Protein AF-A0A1S3DLD4-F1 (afdb_monomer_lite)

InterPro domains:
  IPR049941 Lysophospholipid acyltransferase 7/Porcupine-like [PTHR13906] (70-321)

Foldseek 3Di:
DDDDDDDPPDPDDPDPPPPPCPPDPDDDPVVVVVVVVVVVVLVVLLDPVCLVVPAQVVLCVVVVVLLVVLLVLLLVLVVLVVVPPDDDDPLVLLVSLLVSLLVSCCVQPPPCSVVLVVLLVVLLVLLVVCLVPPCSLVVLVVVLVVVLVVCVVPPVCSVSCSVLSVLSSVQSSLLSVVSPPPNDDSSSSSSSSSGSLRRHLADRDHPVLVVVLVPDDFDQPVVLLVVLVVLLSVLSSVLSVLSSQDPPVDPVSVVVSVVVSVVSVQSNSLSSNLNSNSSSRSLCQQCVQCDDPDDDRPHGPSCVSDDPPVQDPDPVVVVVVVVVVD

Radius of gyration: 23.14 Å; chains: 1; bounding box: 63×64×55 Å

Structure (mmCIF, N/CA/C/O backbone):
data_AF-A0A1S3DLD4-F1
#
_entry.id   AF-A0A1S3DLD4-F1
#
loop_
_atom_site.group_PDB
_atom_site.id
_atom_site.type_symbol
_atom_site.label_atom_id
_atom_site.label_alt_id
_atom_site.label_comp_id
_atom_site.label_asym_id
_atom_site.label_entity_id
_atom_site.label_seq_id
_atom_site.pdbx_PDB_ins_code
_atom_site.Cartn_x
_atom_site.Cartn_y
_atom_site.Cartn_z
_atom_site.occupancy
_atom_site.B_iso_or_equiv
_atom_site.auth_seq_id
_atom_site.auth_comp_id
_atom_site.auth_asym_id
_atom_site.auth_atom_id
_atom_site.pdbx_PDB_model_num
ATOM 1 N N . MET A 1 1 ? 33.582 -36.436 4.594 1.00 33.03 1 MET A N 1
ATOM 2 C CA . MET A 1 1 ? 33.438 -36.326 3.132 1.00 33.03 1 MET A CA 1
ATOM 3 C C . MET A 1 1 ? 32.506 -35.154 2.897 1.00 33.03 1 MET A C 1
ATOM 5 O O . MET A 1 1 ? 31.312 -35.327 2.718 1.00 33.03 1 MET A O 1
ATOM 9 N N . PHE A 1 2 ? 33.059 -33.975 3.152 1.00 25.77 2 PHE A N 1
ATOM 10 C CA . PHE A 1 2 ? 32.462 -32.667 2.944 1.00 25.77 2 PHE A CA 1
ATOM 11 C C . PHE A 1 2 ? 33.439 -32.044 1.959 1.00 25.77 2 PHE A C 1
ATOM 13 O O . PHE A 1 2 ? 34.586 -31.831 2.344 1.00 25.77 2 PHE A O 1
ATOM 20 N N . ASP A 1 3 ? 33.026 -31.951 0.702 1.00 29.39 3 ASP A N 1
ATOM 21 C CA . ASP A 1 3 ? 33.766 -31.231 -0.326 1.00 29.39 3 ASP A CA 1
ATOM 22 C C . ASP A 1 3 ? 33.284 -29.782 -0.344 1.00 29.39 3 ASP A C 1
ATOM 24 O O . ASP A 1 3 ? 32.114 -29.483 -0.076 1.00 29.39 3 ASP A O 1
ATOM 28 N N . ASP A 1 4 ? 34.259 -28.925 -0.604 1.00 28.78 4 ASP A N 1
ATOM 29 C CA . ASP A 1 4 ? 34.260 -27.479 -0.527 1.00 28.78 4 ASP A CA 1
ATOM 30 C C . ASP A 1 4 ? 33.247 -26.827 -1.481 1.00 28.78 4 ASP A C 1
ATOM 32 O O . ASP A 1 4 ? 33.162 -27.161 -2.662 1.00 28.78 4 ASP A O 1
ATOM 36 N N . TYR A 1 5 ? 32.496 -25.856 -0.961 1.00 28.69 5 TYR A N 1
ATOM 37 C CA . TYR A 1 5 ? 31.848 -24.818 -1.759 1.00 28.69 5 TYR A CA 1
ATOM 38 C C . TYR A 1 5 ? 32.579 -23.512 -1.446 1.00 28.69 5 TYR A C 1
ATOM 40 O O . TYR A 1 5 ? 32.367 -22.912 -0.391 1.00 28.69 5 TYR A O 1
ATOM 48 N N . GLU A 1 6 ? 33.481 -23.123 -2.346 1.00 27.30 6 GLU A N 1
ATOM 49 C CA . GLU A 1 6 ? 34.009 -21.763 -2.441 1.00 27.30 6 GLU A CA 1
ATOM 50 C C . GLU A 1 6 ? 32.834 -20.801 -2.654 1.00 27.30 6 GLU A C 1
ATOM 52 O O . GLU A 1 6 ? 32.014 -20.970 -3.557 1.00 27.30 6 GLU A O 1
ATOM 57 N N . ALA A 1 7 ? 32.715 -19.836 -1.745 1.00 29.59 7 ALA A N 1
ATOM 58 C CA . ALA A 1 7 ? 31.808 -18.713 -1.865 1.00 29.59 7 ALA A CA 1
ATOM 59 C C . ALA A 1 7 ? 32.531 -17.629 -2.667 1.00 29.59 7 ALA A C 1
ATOM 61 O O . ALA A 1 7 ? 33.466 -17.012 -2.160 1.00 29.59 7 ALA A O 1
ATOM 62 N N . ASP A 1 8 ? 32.113 -17.425 -3.913 1.00 26.70 8 ASP A N 1
ATOM 63 C CA . ASP A 1 8 ? 32.512 -16.253 -4.684 1.00 26.70 8 ASP A CA 1
ATOM 64 C C . ASP A 1 8 ? 31.782 -15.027 -4.114 1.00 26.70 8 ASP A C 1
ATOM 66 O O . ASP A 1 8 ? 30.588 -14.802 -4.335 1.00 26.70 8 ASP A O 1
ATOM 70 N N . ASP A 1 9 ? 32.522 -14.262 -3.314 1.00 30.69 9 ASP A N 1
ATOM 71 C CA . ASP A 1 9 ? 32.180 -12.922 -2.857 1.00 30.69 9 ASP A CA 1
ATOM 72 C C . ASP A 1 9 ? 32.269 -11.941 -4.040 1.00 30.69 9 ASP A C 1
ATOM 74 O O . ASP A 1 9 ? 33.324 -11.375 -4.318 1.00 30.69 9 ASP A O 1
ATOM 78 N N . GLU A 1 10 ? 31.152 -11.693 -4.724 1.00 27.77 10 GLU A N 1
ATOM 79 C CA . GLU A 1 10 ? 31.029 -10.563 -5.657 1.00 27.77 10 GLU A CA 1
ATOM 80 C C . GLU A 1 10 ? 29.705 -9.814 -5.431 1.00 27.77 10 GLU A C 1
ATOM 82 O O . GLU A 1 10 ? 28.832 -9.706 -6.289 1.00 27.77 10 GLU A O 1
ATOM 87 N N . TYR A 1 11 ? 29.533 -9.294 -4.211 1.00 27.81 11 TYR A N 1
ATOM 88 C CA . TYR A 1 11 ? 28.515 -8.286 -3.907 1.00 27.81 11 TYR A CA 1
ATOM 89 C C . TYR A 1 11 ? 29.119 -6.897 -4.154 1.00 27.81 11 TYR A C 1
ATOM 91 O O . TYR A 1 11 ? 29.624 -6.234 -3.248 1.00 27.81 11 TYR A O 1
ATOM 99 N N . GLY A 1 12 ? 29.117 -6.492 -5.424 1.00 27.02 12 GLY A N 1
ATOM 100 C CA . GLY A 1 12 ? 29.544 -5.171 -5.870 1.00 27.02 12 GLY A CA 1
ATOM 101 C C . GLY A 1 12 ? 28.619 -4.066 -5.356 1.00 27.02 12 GLY A C 1
ATOM 102 O O . GLY A 1 12 ? 27.477 -3.933 -5.787 1.00 27.02 12 GLY A O 1
ATOM 103 N N . ASP A 1 13 ? 29.149 -3.314 -4.400 1.00 25.09 13 ASP A N 1
ATOM 104 C CA . ASP A 1 13 ? 28.895 -1.918 -4.035 1.00 25.09 13 ASP A CA 1
ATOM 105 C C . ASP A 1 13 ? 28.021 -1.108 -5.028 1.00 25.09 13 ASP A C 1
ATOM 107 O O . ASP A 1 13 ? 28.510 -0.475 -5.966 1.00 25.09 13 ASP A O 1
ATOM 111 N N . TYR A 1 14 ? 26.696 -1.095 -4.819 1.00 29.56 14 TYR A N 1
ATOM 112 C CA . TYR A 1 14 ? 25.794 -0.161 -5.505 1.00 29.56 14 TYR A CA 1
ATOM 113 C C . TYR A 1 14 ? 25.937 1.221 -4.872 1.00 29.56 14 TYR A C 1
ATOM 115 O O . TYR A 1 14 ? 25.199 1.614 -3.965 1.00 29.56 14 TYR A O 1
ATOM 123 N N . ASN A 1 15 ? 26.927 1.944 -5.377 1.00 28.27 15 ASN A N 1
ATOM 124 C CA . ASN A 1 15 ? 27.320 3.265 -4.938 1.00 28.27 15 ASN A CA 1
ATOM 125 C C . ASN A 1 15 ? 26.159 4.275 -5.098 1.00 28.27 15 ASN A C 1
ATOM 127 O O . ASN A 1 15 ? 25.788 4.690 -6.199 1.00 28.27 15 ASN A O 1
ATOM 131 N N . TYR A 1 16 ? 25.559 4.663 -3.970 1.00 31.55 16 TYR A N 1
ATOM 132 C CA . TYR A 1 16 ? 24.425 5.594 -3.866 1.00 31.55 16 TYR A CA 1
ATOM 133 C C . TYR A 1 16 ? 24.821 7.055 -4.189 1.00 31.55 16 TYR A C 1
ATOM 135 O O . TYR A 1 16 ? 23.957 7.930 -4.278 1.00 31.55 16 TYR A O 1
ATOM 143 N N . GLU A 1 17 ? 26.113 7.336 -4.400 1.00 26.75 17 GLU A N 1
ATOM 144 C CA . GLU A 1 17 ? 26.638 8.681 -4.673 1.00 26.75 17 GLU A CA 1
ATOM 145 C C . GLU A 1 17 ? 26.462 9.153 -6.130 1.00 26.75 17 GLU A C 1
ATOM 147 O O . GLU A 1 17 ? 26.526 10.354 -6.398 1.00 26.75 17 GLU A O 1
ATOM 152 N N . HIS A 1 18 ? 26.133 8.273 -7.085 1.00 31.64 18 HIS A N 1
ATOM 153 C CA . HIS A 1 18 ? 26.134 8.659 -8.506 1.00 31.64 18 HIS A CA 1
ATOM 154 C C . HIS A 1 18 ? 24.897 9.459 -8.976 1.00 31.64 18 HIS A C 1
ATOM 156 O O . HIS A 1 18 ? 24.889 10.016 -10.076 1.00 31.64 18 HIS A O 1
ATOM 162 N N . LYS A 1 19 ? 23.843 9.584 -8.151 1.00 33.94 19 LYS A N 1
ATOM 163 C CA . LYS A 1 19 ? 22.615 10.318 -8.532 1.00 33.94 19 LYS A CA 1
ATOM 164 C C . LYS A 1 19 ? 22.709 11.843 -8.416 1.00 33.94 19 LYS A C 1
ATOM 166 O O . LYS A 1 19 ? 21.820 12.530 -8.917 1.00 33.94 19 LYS A O 1
ATOM 171 N N . HIS A 1 20 ? 23.765 12.391 -7.811 1.00 28.83 20 HIS A N 1
ATOM 172 C CA . HIS A 1 20 ? 23.887 13.841 -7.602 1.00 28.83 20 HIS A CA 1
ATOM 173 C C . HIS A 1 20 ? 24.732 14.595 -8.642 1.00 28.83 20 HIS A C 1
ATOM 175 O O . HIS A 1 20 ? 24.715 15.825 -8.634 1.00 28.83 20 HIS A O 1
ATOM 181 N N . HIS A 1 21 ? 25.381 13.911 -9.591 1.00 28.28 21 HIS A N 1
ATOM 182 C CA . HIS A 1 21 ? 26.214 14.568 -10.612 1.00 28.28 21 HIS A CA 1
ATOM 183 C C . HIS A 1 21 ? 25.516 14.860 -11.956 1.00 28.28 21 HIS A C 1
ATOM 185 O O . HIS A 1 21 ? 26.093 15.532 -12.806 1.00 28.28 21 HIS A O 1
ATOM 191 N N . ILE A 1 22 ? 24.237 14.496 -12.128 1.00 40.88 22 ILE A N 1
ATOM 192 C CA . ILE A 1 22 ? 23.489 14.658 -13.401 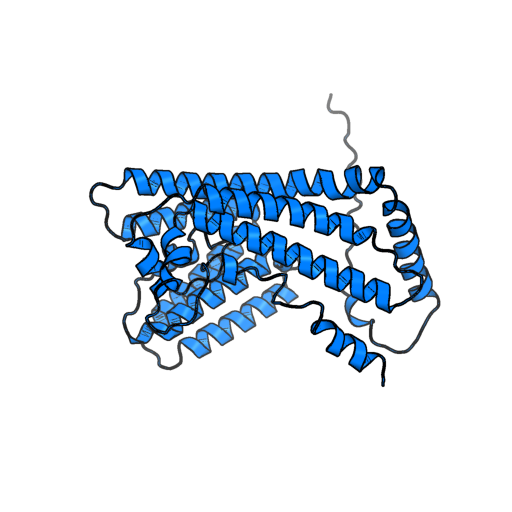1.00 40.88 22 ILE A CA 1
ATOM 193 C C . ILE A 1 22 ? 23.156 16.132 -13.761 1.00 40.88 22 ILE A C 1
ATOM 195 O O . ILE A 1 22 ? 22.510 16.396 -14.770 1.00 40.88 22 ILE A O 1
ATOM 199 N N . TRP A 1 23 ? 23.610 17.131 -12.993 1.00 37.22 23 TRP A N 1
ATOM 200 C CA . TRP A 1 23 ? 23.403 18.555 -13.328 1.00 37.22 23 TRP A CA 1
ATOM 201 C C . TRP A 1 23 ? 24.623 19.459 -13.083 1.00 37.22 23 TRP A C 1
ATOM 203 O O . TRP A 1 23 ? 24.478 20.666 -12.897 1.00 37.22 23 TRP A O 1
ATOM 213 N N . GLY A 1 24 ? 25.837 18.903 -13.107 1.00 26.67 24 GLY A N 1
ATOM 214 C CA . GLY A 1 24 ? 27.074 19.687 -13.134 1.00 26.67 24 GLY A CA 1
ATOM 215 C C . GLY A 1 24 ? 27.627 19.762 -14.553 1.00 26.67 24 GLY A C 1
ATOM 216 O O . GLY A 1 24 ? 28.139 18.775 -15.061 1.00 26.67 24 GLY A O 1
ATOM 217 N N . GLY A 1 25 ? 27.523 20.918 -15.210 1.00 35.22 25 GLY A N 1
ATOM 218 C CA . GLY A 1 25 ? 28.133 21.143 -16.521 1.00 35.22 25 GLY A CA 1
ATOM 219 C C . GLY A 1 25 ? 29.656 20.999 -16.466 1.00 35.22 25 GLY A C 1
ATOM 220 O O . GLY A 1 25 ? 30.349 21.927 -16.063 1.00 35.22 25 GLY A O 1
ATOM 221 N N . GLY A 1 26 ? 30.159 19.842 -16.889 1.00 31.84 26 GLY A N 1
ATOM 222 C CA . GLY A 1 26 ? 31.580 19.545 -17.032 1.00 31.84 26 GLY A CA 1
ATOM 223 C C . GLY A 1 26 ? 31.758 18.138 -17.590 1.00 31.84 26 GLY A C 1
ATOM 224 O O . GLY A 1 26 ? 31.977 17.211 -16.829 1.00 31.84 26 GLY A O 1
ATOM 225 N N . GLY A 1 27 ? 31.592 17.974 -18.906 1.00 39.31 27 GLY A N 1
ATOM 226 C CA . GLY A 1 27 ? 31.726 16.673 -19.565 1.00 39.31 27 GLY A CA 1
ATOM 227 C C . GLY A 1 27 ? 33.176 16.193 -19.569 1.00 39.31 27 GLY A C 1
ATOM 228 O O . GLY A 1 27 ? 34.006 16.785 -20.260 1.00 39.31 27 GLY A O 1
ATOM 229 N N . GLY A 1 28 ? 33.451 15.138 -18.804 1.00 37.94 28 GLY A N 1
ATOM 230 C CA . GLY A 1 28 ? 34.645 14.306 -18.933 1.00 37.94 28 GLY A CA 1
ATOM 231 C C . GLY A 1 28 ? 34.358 13.076 -19.798 1.00 37.94 28 GLY A C 1
ATOM 232 O O . GLY A 1 28 ? 33.220 12.614 -19.871 1.00 37.94 28 GLY A O 1
ATOM 233 N N . GLU A 1 29 ? 35.387 12.554 -20.465 1.00 46.53 29 GLU A N 1
ATOM 234 C CA . GLU A 1 29 ? 35.327 11.343 -21.305 1.00 46.53 29 GLU A CA 1
ATOM 235 C C . GLU A 1 29 ? 34.844 10.094 -20.533 1.00 46.53 29 GLU A C 1
ATOM 237 O O . GLU A 1 29 ? 34.300 9.177 -21.146 1.00 46.53 29 GLU A O 1
ATOM 242 N N . ASP A 1 30 ? 34.938 10.110 -19.199 1.00 49.75 30 ASP A N 1
ATOM 243 C CA . ASP A 1 30 ? 34.543 9.016 -18.301 1.00 49.75 30 ASP A CA 1
ATOM 244 C C . ASP A 1 30 ? 33.013 8.862 -18.141 1.00 49.75 30 ASP A C 1
ATOM 246 O O . ASP A 1 30 ? 32.509 7.753 -17.975 1.00 49.75 30 ASP A O 1
ATOM 250 N N . ASP A 1 31 ? 32.238 9.948 -18.262 1.00 51.00 31 ASP A N 1
ATOM 251 C CA . ASP A 1 31 ? 30.765 9.871 -18.236 1.00 51.00 31 ASP A CA 1
ATOM 252 C C . ASP A 1 31 ? 30.209 9.327 -19.564 1.00 51.00 31 ASP A C 1
ATOM 254 O O . ASP A 1 31 ? 29.122 8.750 -19.624 1.00 51.00 31 ASP A O 1
ATOM 258 N N . ALA A 1 32 ? 30.950 9.526 -20.659 1.00 44.34 32 ALA A N 1
ATOM 259 C CA . ALA A 1 32 ? 30.563 9.064 -21.985 1.00 44.34 32 ALA A CA 1
ATOM 260 C C . ALA A 1 32 ? 30.808 7.559 -22.165 1.00 44.34 32 ALA A C 1
ATOM 262 O O . ALA A 1 32 ? 30.012 6.910 -22.843 1.00 44.34 32 ALA A O 1
ATOM 263 N N . SER A 1 33 ? 31.862 7.010 -21.552 1.00 45.19 33 SER A N 1
ATOM 264 C CA . SER A 1 33 ? 32.148 5.570 -21.548 1.00 45.19 33 SER A CA 1
ATOM 265 C C . SER A 1 33 ? 31.176 4.794 -20.657 1.00 45.19 33 SER A C 1
ATOM 267 O O . SER A 1 33 ? 30.621 3.802 -21.113 1.00 45.19 33 SER A O 1
ATOM 269 N N . ALA A 1 34 ? 30.850 5.294 -19.459 1.00 52.50 34 ALA A N 1
ATOM 270 C CA . ALA A 1 34 ? 29.851 4.663 -18.588 1.00 52.50 34 ALA A CA 1
ATOM 271 C C . ALA A 1 34 ? 28.448 4.623 -19.227 1.00 52.50 34 ALA A C 1
ATOM 273 O O . ALA A 1 34 ? 27.737 3.623 -19.137 1.00 52.50 34 ALA A O 1
ATOM 274 N N . LEU A 1 35 ? 28.062 5.694 -19.931 1.00 48.31 35 LEU A N 1
ATOM 275 C CA . LEU A 1 35 ? 26.831 5.709 -20.722 1.00 48.31 35 LEU A CA 1
ATOM 276 C C . LEU A 1 35 ? 26.911 4.748 -21.923 1.00 48.31 35 LEU A C 1
ATOM 278 O O . LEU A 1 35 ? 25.908 4.119 -22.243 1.00 48.31 35 LEU A O 1
ATOM 282 N N . ALA A 1 36 ? 28.076 4.618 -22.573 1.00 46.34 36 ALA A N 1
ATOM 283 C CA . ALA A 1 36 ? 28.310 3.684 -23.681 1.00 46.34 36 ALA A CA 1
ATOM 284 C C . ALA A 1 36 ? 28.173 2.212 -23.282 1.00 46.34 36 ALA A C 1
ATOM 286 O O . ALA A 1 36 ? 27.519 1.458 -24.004 1.00 46.34 36 ALA A O 1
ATOM 287 N N . ASP A 1 37 ? 28.683 1.840 -22.112 1.00 51.94 37 ASP A N 1
ATOM 288 C CA . ASP A 1 37 ? 28.555 0.483 -21.580 1.00 51.94 37 ASP A CA 1
ATOM 289 C C . ASP A 1 37 ? 27.093 0.159 -21.210 1.00 51.94 37 ASP A C 1
ATOM 291 O O . ASP A 1 37 ? 26.606 -0.948 -21.457 1.00 51.94 37 ASP A O 1
ATOM 295 N N . GLU A 1 38 ? 26.334 1.142 -20.706 1.00 55.50 38 GLU A N 1
ATOM 296 C CA . GLU A 1 38 ? 24.884 0.997 -20.522 1.00 55.50 38 GLU A CA 1
ATOM 297 C C . GLU A 1 38 ? 24.148 0.886 -21.880 1.00 55.50 38 GLU A C 1
ATOM 299 O O . GLU A 1 38 ? 23.166 0.149 -21.997 1.00 55.50 38 GLU A O 1
ATOM 304 N N . TYR A 1 39 ? 24.629 1.552 -22.941 1.00 52.38 39 TYR A N 1
ATOM 305 C CA . TYR A 1 39 ? 24.045 1.474 -24.289 1.00 52.38 39 TYR A CA 1
ATOM 306 C C . TYR A 1 39 ? 24.242 0.108 -24.968 1.00 52.38 39 TYR A C 1
ATOM 308 O O . TYR A 1 39 ? 23.297 -0.367 -25.606 1.00 52.38 39 TYR A O 1
ATOM 316 N N . GLU A 1 40 ? 25.406 -0.541 -24.850 1.00 51.66 40 GLU A N 1
ATOM 317 C CA . GLU A 1 40 ? 25.622 -1.879 -25.437 1.00 51.66 40 GLU A CA 1
ATOM 318 C C . GLU A 1 40 ? 24.710 -2.925 -24.780 1.00 51.66 40 GLU A C 1
ATOM 320 O O . GLU A 1 40 ? 23.990 -3.640 -25.479 1.00 51.66 40 GLU A O 1
ATOM 325 N N . ASN A 1 41 ? 24.599 -2.902 -23.450 1.00 54.00 41 ASN A N 1
ATOM 326 C CA . ASN A 1 41 ? 23.800 -3.870 -22.692 1.00 54.00 41 ASN A CA 1
ATOM 327 C C . ASN A 1 41 ? 22.284 -3.778 -22.993 1.00 54.00 41 ASN A C 1
ATOM 329 O O . ASN A 1 41 ? 21.551 -4.765 -22.937 1.00 54.00 41 ASN A O 1
ATOM 333 N N . PHE A 1 42 ? 21.785 -2.589 -23.358 1.00 54.88 42 PHE A N 1
ATOM 334 C CA . PHE A 1 42 ? 20.384 -2.391 -23.758 1.00 54.88 42 PHE A CA 1
ATOM 335 C C . PHE A 1 42 ? 20.098 -2.676 -25.236 1.00 54.88 42 PHE A C 1
ATOM 337 O O . PHE A 1 42 ? 18.949 -2.961 -25.583 1.00 54.88 42 PHE A O 1
ATOM 344 N N . SER A 1 43 ? 21.111 -2.589 -26.099 1.00 53.12 43 SER A N 1
ATOM 345 C CA . SER A 1 43 ? 20.996 -2.920 -27.525 1.00 53.12 43 SER A CA 1
ATOM 346 C C . SER A 1 43 ? 20.713 -4.410 -27.729 1.00 53.12 43 SER A C 1
ATOM 348 O O . SER A 1 43 ? 19.949 -4.775 -28.624 1.00 53.12 43 SER A O 1
ATOM 350 N N . ASP A 1 44 ? 21.257 -5.250 -26.847 1.00 51.75 44 ASP A N 1
ATOM 351 C CA . ASP A 1 44 ? 21.079 -6.704 -26.865 1.00 51.75 44 ASP A CA 1
ATOM 352 C C . ASP A 1 44 ? 19.641 -7.134 -26.502 1.00 51.75 44 ASP A C 1
ATOM 354 O O . ASP A 1 44 ? 19.099 -8.082 -27.077 1.00 51.75 44 ASP A O 1
ATOM 358 N N . LEU A 1 45 ? 18.932 -6.352 -25.674 1.00 58.97 45 LEU A N 1
ATOM 359 C CA . LEU A 1 45 ? 17.521 -6.591 -25.321 1.00 58.97 45 LEU A CA 1
ATOM 360 C C . LEU A 1 45 ? 16.516 -6.314 -26.459 1.00 58.97 45 LEU A C 1
ATOM 362 O O . LEU A 1 45 ? 15.313 -6.533 -26.279 1.00 58.97 45 LEU A O 1
ATOM 366 N N . ALA A 1 46 ? 16.971 -5.845 -27.626 1.00 61.78 46 ALA A N 1
ATOM 367 C CA . ALA A 1 46 ? 16.124 -5.701 -28.810 1.00 61.78 46 ALA A CA 1
ATOM 368 C C . ALA A 1 46 ? 15.690 -7.059 -29.396 1.00 61.78 46 ALA A C 1
ATOM 370 O O . ALA A 1 46 ? 14.702 -7.117 -30.135 1.00 61.78 46 ALA A O 1
ATOM 371 N N . ASP A 1 47 ? 16.395 -8.147 -29.061 1.00 72.75 47 ASP A N 1
ATOM 372 C CA . ASP A 1 47 ? 16.007 -9.503 -29.438 1.00 72.75 47 ASP A CA 1
ATOM 373 C C . ASP A 1 47 ? 14.825 -9.997 -28.568 1.00 72.75 47 ASP A C 1
ATOM 375 O O . ASP A 1 47 ? 14.951 -10.103 -27.339 1.00 72.75 47 ASP A O 1
ATOM 379 N N . PRO A 1 48 ? 13.666 -10.351 -29.166 1.00 76.62 48 PRO A N 1
ATOM 380 C CA . PRO A 1 48 ? 12.512 -10.876 -28.435 1.00 76.62 48 PRO A CA 1
ATOM 381 C C . PRO A 1 48 ? 12.833 -12.075 -27.535 1.00 76.62 48 PRO A C 1
ATOM 383 O O . PRO A 1 48 ? 12.190 -12.250 -26.496 1.00 76.62 48 PRO A O 1
ATOM 386 N N . GLN A 1 49 ? 13.813 -12.903 -27.915 1.00 82.06 49 GLN A N 1
ATOM 387 C CA . GLN A 1 49 ? 14.212 -14.061 -27.118 1.00 82.06 49 GLN A CA 1
ATOM 388 C C . GLN A 1 49 ? 14.927 -13.643 -25.826 1.00 82.06 49 GLN A C 1
ATOM 390 O O . GLN A 1 49 ? 14.654 -14.210 -24.765 1.00 82.06 49 GLN A O 1
ATOM 395 N N . GLN A 1 50 ? 15.789 -12.627 -25.888 1.00 81.00 50 GLN A N 1
ATOM 396 C CA . GLN A 1 50 ? 16.470 -12.104 -24.707 1.00 81.00 50 GLN A CA 1
ATOM 397 C C . GLN A 1 50 ? 15.496 -11.389 -23.770 1.00 81.00 50 GLN A C 1
ATOM 399 O O . GLN A 1 50 ? 15.532 -11.619 -22.562 1.00 81.00 50 GLN A O 1
ATOM 404 N N . LEU A 1 51 ? 14.546 -10.615 -24.310 1.00 84.00 51 LEU A N 1
ATOM 405 C CA . LEU A 1 51 ? 13.514 -9.972 -23.493 1.00 84.00 51 LEU A CA 1
ATOM 406 C C . LEU A 1 51 ? 12.669 -10.995 -22.720 1.00 84.00 51 LEU A C 1
ATOM 408 O O . LEU A 1 51 ? 12.331 -10.785 -21.549 1.00 84.00 51 LEU A O 1
ATOM 412 N N . TRP A 1 52 ? 12.321 -12.104 -23.374 1.00 84.56 52 TRP A N 1
ATOM 413 C CA . TRP A 1 52 ? 11.559 -13.173 -22.744 1.00 84.56 52 TRP A CA 1
ATOM 414 C C . TRP A 1 52 ? 12.323 -13.803 -21.575 1.00 84.56 52 TRP A C 1
ATOM 416 O O . TRP A 1 52 ? 11.765 -13.923 -20.485 1.00 84.56 52 TRP A O 1
ATOM 426 N N . MET A 1 53 ? 13.593 -14.158 -21.790 1.00 86.12 53 MET A N 1
ATOM 427 C CA . MET A 1 53 ? 14.418 -14.864 -20.804 1.00 86.12 53 MET A CA 1
ATOM 428 C C . MET A 1 53 ? 14.876 -13.966 -19.650 1.00 86.12 53 MET A C 1
ATOM 430 O O . MET A 1 53 ? 14.902 -14.418 -18.510 1.00 86.12 53 MET A O 1
ATOM 434 N N . HIS A 1 54 ? 15.202 -12.701 -19.927 1.00 84.44 54 HIS A N 1
ATOM 435 C CA . HIS A 1 54 ? 15.833 -11.809 -18.949 1.00 84.44 54 HIS A CA 1
ATOM 436 C C . HIS A 1 54 ? 14.878 -10.814 -18.288 1.00 84.44 54 HIS A C 1
ATOM 438 O O . HIS A 1 54 ? 15.185 -10.326 -17.205 1.00 84.44 54 HIS A O 1
ATOM 444 N N . CYS A 1 55 ? 13.716 -10.521 -18.884 1.00 86.12 55 CYS A N 1
ATOM 445 C CA . CYS A 1 55 ? 12.748 -9.597 -18.286 1.00 86.12 55 CYS A CA 1
ATOM 446 C C . CYS A 1 55 ? 11.412 -10.267 -17.995 1.00 86.12 55 CYS A C 1
ATOM 448 O O . CYS A 1 55 ? 10.982 -10.303 -16.845 1.00 86.12 55 CYS A O 1
ATOM 450 N N . ILE A 1 56 ? 10.740 -10.804 -19.016 1.00 87.44 56 ILE A N 1
ATOM 451 C CA . ILE A 1 56 ? 9.343 -11.227 -18.877 1.00 87.44 56 ILE A CA 1
ATOM 452 C C . ILE A 1 56 ? 9.242 -12.428 -17.938 1.00 87.44 56 ILE A C 1
ATOM 454 O O . ILE A 1 56 ? 8.560 -12.338 -16.922 1.00 87.44 56 ILE A O 1
ATOM 458 N N . LEU A 1 57 ? 9.937 -13.528 -18.230 1.00 88.88 57 LEU A N 1
ATOM 459 C CA . LEU A 1 57 ? 9.864 -14.745 -17.424 1.00 88.88 57 LEU A CA 1
ATOM 460 C C . LEU A 1 57 ? 10.201 -14.509 -15.935 1.00 88.88 57 LEU A C 1
ATOM 462 O O . LEU A 1 57 ? 9.333 -14.795 -15.105 1.00 88.88 57 LEU A O 1
ATOM 466 N N . PRO A 1 58 ? 11.353 -13.909 -15.565 1.00 89.44 58 PRO A N 1
ATOM 467 C CA . PRO A 1 58 ? 11.676 -13.672 -14.155 1.00 89.44 58 PRO A CA 1
ATOM 468 C C . PRO A 1 58 ? 10.719 -12.676 -13.482 1.00 89.44 58 PRO A C 1
ATOM 470 O O . PRO A 1 58 ? 10.403 -12.822 -12.296 1.00 89.44 58 PRO A O 1
ATOM 473 N N . SER A 1 59 ? 10.190 -11.697 -14.227 1.00 88.00 59 SER A N 1
ATOM 474 C CA . SER A 1 59 ? 9.180 -10.767 -13.705 1.00 88.00 59 SER A CA 1
ATOM 475 C C . SER A 1 59 ? 7.865 -11.478 -13.402 1.00 88.00 59 SER A C 1
ATOM 477 O O . SER A 1 59 ? 7.236 -11.199 -12.384 1.00 88.00 59 SER A O 1
ATOM 479 N N . PHE A 1 60 ? 7.444 -12.414 -14.253 1.00 87.94 60 PHE A N 1
ATOM 480 C CA . PHE A 1 60 ? 6.249 -13.224 -14.024 1.00 87.94 60 PHE A CA 1
ATOM 481 C C . PHE A 1 60 ? 6.427 -14.198 -12.863 1.00 87.94 60 PHE A C 1
ATOM 483 O O . PHE A 1 60 ? 5.509 -14.331 -12.056 1.00 87.94 60 PHE A O 1
ATOM 490 N N . GLU A 1 61 ? 7.586 -14.841 -12.741 1.00 88.12 61 GLU A N 1
ATOM 491 C CA . GLU A 1 61 ? 7.873 -15.716 -11.604 1.00 88.12 61 GLU A CA 1
ATOM 492 C C . GLU A 1 61 ? 7.851 -14.927 -10.293 1.00 88.12 61 GLU A C 1
ATOM 494 O O . GLU A 1 61 ? 7.115 -15.282 -9.374 1.00 88.12 61 GLU A O 1
ATOM 499 N N . THR A 1 62 ? 8.557 -13.798 -10.233 1.00 86.62 62 THR A N 1
ATOM 500 C CA . THR A 1 62 ? 8.666 -12.998 -9.005 1.00 86.62 62 THR A CA 1
ATOM 501 C C . THR A 1 62 ? 7.359 -12.278 -8.672 1.00 86.62 62 THR A C 1
ATOM 503 O O . THR A 1 62 ? 6.767 -12.502 -7.613 1.00 86.62 62 THR A O 1
ATOM 506 N N . ALA A 1 63 ? 6.866 -11.425 -9.577 1.00 84.69 63 ALA A N 1
ATOM 507 C CA . ALA A 1 63 ? 5.674 -10.617 -9.324 1.00 84.69 63 ALA A CA 1
ATOM 508 C C . ALA A 1 63 ? 4.409 -11.480 -9.281 1.00 84.69 63 ALA A C 1
ATOM 510 O O . ALA A 1 63 ? 3.508 -11.227 -8.479 1.00 84.69 63 ALA A O 1
ATOM 511 N N . GLY A 1 64 ? 4.339 -12.523 -10.113 1.00 84.69 64 GLY A N 1
ATOM 512 C CA . GLY A 1 64 ? 3.225 -13.464 -10.122 1.00 84.69 64 GLY A CA 1
ATOM 513 C C . GLY A 1 64 ? 3.155 -14.280 -8.836 1.00 84.69 64 GLY A C 1
ATOM 514 O O . GLY A 1 64 ? 2.072 -14.386 -8.259 1.00 84.69 64 GLY A O 1
ATOM 515 N N . TYR A 1 65 ? 4.283 -14.796 -8.337 1.00 86.62 65 TYR A N 1
ATOM 516 C CA . TYR A 1 65 ? 4.316 -15.514 -7.061 1.00 86.62 65 TYR A CA 1
ATOM 517 C C . TYR A 1 65 ? 3.883 -14.611 -5.897 1.00 86.62 65 TYR A C 1
ATOM 519 O O . TYR A 1 65 ? 2.973 -14.969 -5.145 1.00 86.62 65 TYR A O 1
ATOM 527 N N . GLN A 1 66 ? 4.439 -13.398 -5.805 1.00 85.75 66 GLN A N 1
ATOM 528 C CA . GLN A 1 66 ? 4.083 -12.423 -4.766 1.00 85.75 66 GLN A CA 1
ATOM 529 C C . GLN A 1 66 ? 2.605 -12.007 -4.822 1.00 85.75 66 GLN A C 1
ATOM 531 O O . GLN A 1 66 ? 1.935 -11.894 -3.787 1.00 85.75 66 GLN A O 1
ATOM 536 N N . LEU A 1 67 ? 2.068 -11.796 -6.028 1.00 86.12 67 LEU A N 1
ATOM 537 C CA . LEU A 1 67 ? 0.657 -11.480 -6.220 1.00 86.12 67 LEU A CA 1
ATOM 538 C C . LEU A 1 67 ? -0.224 -12.650 -5.784 1.00 86.12 67 LEU A C 1
ATOM 540 O O . LEU A 1 67 ? -1.155 -12.449 -5.008 1.00 86.12 67 LEU A O 1
ATOM 544 N N . CYS A 1 68 ? 0.076 -13.867 -6.238 1.00 88.94 68 CYS A N 1
ATOM 545 C CA . CYS A 1 68 ? -0.669 -15.069 -5.871 1.00 88.94 68 CYS A CA 1
ATOM 546 C C . CYS A 1 68 ? -0.686 -15.288 -4.357 1.00 88.94 68 CYS A C 1
ATOM 548 O O . CYS A 1 68 ? -1.747 -15.555 -3.792 1.00 88.94 68 CYS A O 1
ATOM 550 N N . GLU A 1 69 ? 0.451 -15.117 -3.686 1.00 90.06 69 GLU A N 1
ATOM 551 C CA . GLU A 1 69 ? 0.555 -15.243 -2.234 1.00 90.06 69 GLU A CA 1
ATOM 552 C C . GLU A 1 69 ? -0.279 -14.179 -1.503 1.00 90.06 69 GLU A C 1
ATOM 554 O O . GLU A 1 69 ? -1.054 -14.496 -0.594 1.00 90.06 69 GLU A O 1
ATOM 559 N N . THR A 1 70 ? -0.211 -12.925 -1.957 1.00 89.25 70 THR A N 1
ATOM 560 C CA . THR A 1 70 ? -1.017 -11.830 -1.399 1.00 89.25 70 THR A CA 1
ATOM 561 C C . THR A 1 70 ? -2.513 -12.086 -1.598 1.00 89.25 70 THR A C 1
ATOM 563 O O . THR A 1 70 ? -3.308 -11.923 -0.669 1.00 89.25 70 THR A O 1
ATOM 566 N N . LEU A 1 71 ? -2.919 -12.535 -2.789 1.00 90.50 71 LEU A N 1
ATOM 567 C CA . LEU A 1 71 ? -4.311 -12.861 -3.100 1.00 90.50 71 LEU A CA 1
ATOM 568 C C . LEU A 1 71 ? -4.811 -14.065 -2.301 1.00 90.50 71 LEU A C 1
ATOM 570 O O . LEU A 1 71 ? -5.953 -14.044 -1.840 1.00 90.50 71 LEU A O 1
ATOM 574 N N . ALA A 1 72 ? -3.968 -15.076 -2.082 1.00 91.94 72 ALA A N 1
ATOM 575 C CA . ALA A 1 72 ? -4.287 -16.215 -1.232 1.00 91.94 72 ALA A CA 1
ATOM 576 C C . ALA A 1 72 ? -4.556 -15.765 0.209 1.00 91.94 72 ALA A C 1
ATOM 578 O O . ALA A 1 72 ? -5.577 -16.140 0.783 1.00 91.94 72 ALA A O 1
ATOM 579 N N . MET A 1 73 ? -3.718 -14.887 0.770 1.00 91.56 73 MET A N 1
ATOM 580 C CA . 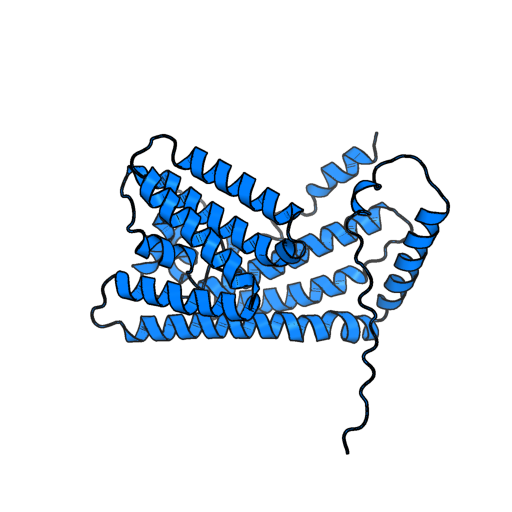MET A 1 73 ? -3.946 -14.310 2.100 1.00 91.56 73 MET A CA 1
ATOM 581 C C . MET A 1 73 ? -5.224 -13.461 2.160 1.00 91.56 73 MET A C 1
ATOM 583 O O . MET A 1 73 ? -6.013 -13.594 3.097 1.00 91.56 73 MET A O 1
ATOM 587 N N . CYS A 1 74 ? -5.491 -12.644 1.138 1.00 90.19 74 CYS A N 1
ATOM 588 C CA . CYS A 1 74 ? -6.731 -11.869 1.035 1.00 90.19 74 CYS A CA 1
ATOM 589 C C . CYS A 1 74 ? -7.975 -12.780 0.968 1.00 90.19 74 CYS A C 1
ATOM 591 O O . CYS A 1 74 ? -9.001 -12.498 1.595 1.00 90.19 74 CYS A O 1
ATOM 593 N N . ALA A 1 75 ? -7.886 -13.903 0.250 1.00 89.69 75 ALA A N 1
ATOM 594 C CA . ALA A 1 75 ? -8.942 -14.908 0.172 1.00 89.69 75 ALA A CA 1
ATOM 595 C C . ALA A 1 75 ? -9.115 -15.674 1.494 1.00 89.69 75 ALA A C 1
ATOM 597 O O . ALA A 1 75 ? -10.247 -15.906 1.917 1.00 89.69 75 ALA A O 1
ATOM 598 N N . LEU A 1 76 ? -8.024 -16.017 2.188 1.00 90.12 76 LEU A N 1
ATOM 599 C CA . LEU A 1 76 ? -8.060 -16.627 3.521 1.00 90.12 76 LEU A CA 1
ATOM 600 C C . LEU A 1 76 ? -8.744 -15.705 4.532 1.00 90.12 76 LEU A C 1
ATOM 602 O O . LEU A 1 76 ? -9.671 -16.134 5.217 1.00 90.12 76 LEU A O 1
ATOM 606 N N . TYR A 1 77 ? -8.360 -14.427 4.568 1.00 89.31 77 TYR A N 1
ATOM 607 C CA . TYR A 1 77 ? -9.035 -13.401 5.365 1.00 89.31 77 TYR A CA 1
ATOM 608 C C . TYR A 1 77 ? -10.541 -13.375 5.088 1.00 89.31 77 TYR A C 1
ATOM 610 O O . TYR A 1 77 ? -11.365 -13.397 6.005 1.00 89.31 77 TYR A O 1
ATOM 618 N N . ARG A 1 78 ? -10.917 -13.416 3.809 1.00 85.75 78 ARG A N 1
ATOM 619 C CA . ARG A 1 78 ? -12.320 -13.455 3.414 1.00 85.75 78 ARG A CA 1
ATOM 620 C C . ARG A 1 78 ? -13.032 -14.716 3.902 1.00 85.75 78 ARG A C 1
ATOM 622 O O . ARG A 1 78 ? -14.169 -14.618 4.360 1.00 85.75 78 ARG A O 1
ATOM 629 N N . LEU A 1 79 ? -12.401 -15.887 3.820 1.00 84.81 79 LEU A N 1
ATOM 630 C CA . LEU A 1 79 ? -12.973 -17.134 4.334 1.00 84.81 79 LEU A CA 1
ATOM 631 C C . LEU A 1 79 ? -13.210 -17.046 5.847 1.00 84.81 79 LEU A C 1
ATOM 633 O O . LEU A 1 79 ? -14.297 -17.404 6.305 1.00 84.81 79 LEU A O 1
ATOM 637 N N . ILE A 1 80 ? -12.246 -16.496 6.593 1.00 85.12 80 ILE A N 1
ATOM 638 C CA . ILE A 1 80 ? -12.337 -16.265 8.042 1.00 85.12 80 ILE A CA 1
ATOM 639 C C . ILE A 1 80 ? -13.551 -15.384 8.370 1.00 85.12 80 ILE A C 1
ATOM 641 O O . ILE A 1 80 ? -14.388 -15.763 9.191 1.00 85.12 80 ILE A O 1
ATOM 645 N N . ILE A 1 81 ? -13.713 -14.254 7.675 1.00 81.38 81 ILE A N 1
ATOM 646 C CA . ILE A 1 81 ? -14.840 -13.340 7.913 1.00 81.38 81 ILE A CA 1
ATOM 647 C C . ILE A 1 81 ? -16.175 -13.929 7.452 1.00 81.38 81 ILE A C 1
ATOM 649 O O . ILE A 1 81 ? -17.181 -13.763 8.138 1.00 81.38 81 ILE A O 1
ATOM 653 N N . SER A 1 82 ? -16.204 -14.653 6.329 1.00 76.88 82 SER A N 1
ATOM 654 C CA . SER A 1 82 ? -17.439 -15.247 5.796 1.00 76.88 82 SER A CA 1
ATOM 655 C C . SER A 1 82 ? -18.031 -16.325 6.708 1.00 76.88 82 SER A C 1
ATOM 657 O O . SER A 1 82 ? -19.249 -16.424 6.826 1.00 76.88 82 SER A O 1
ATOM 659 N N . ARG A 1 83 ? -17.185 -17.105 7.395 1.00 67.12 83 ARG A N 1
ATOM 660 C CA . ARG A 1 83 ? -17.625 -18.125 8.360 1.00 67.12 83 ARG A CA 1
ATOM 661 C C . ARG A 1 83 ? -18.074 -17.533 9.694 1.00 67.12 83 ARG A C 1
ATOM 663 O O . ARG A 1 83 ? -18.834 -18.170 10.412 1.00 67.12 83 ARG A O 1
ATOM 670 N N . SER A 1 84 ? -17.659 -16.306 10.002 1.00 58.38 84 SER A N 1
ATOM 671 C CA . SER A 1 84 ? -18.008 -15.574 11.226 1.00 58.38 84 SER A CA 1
ATOM 672 C C . SER A 1 84 ? -19.369 -14.852 11.142 1.00 58.38 84 SER A C 1
ATOM 674 O O . SER A 1 84 ? -19.673 -13.971 11.941 1.00 58.38 84 SER A O 1
ATOM 676 N N . PHE A 1 85 ? -20.236 -15.228 10.190 1.00 51.47 85 PHE A N 1
ATOM 677 C CA . PHE A 1 85 ? -21.564 -14.622 9.984 1.00 51.47 85 PHE A CA 1
ATOM 678 C C . PHE A 1 85 ? -22.509 -14.746 11.200 1.00 51.47 85 PHE A C 1
ATOM 680 O O . PHE A 1 85 ? -23.558 -14.108 11.245 1.00 51.47 85 PHE A O 1
ATOM 687 N N . VAL A 1 86 ? -22.132 -15.539 12.206 1.00 46.56 86 VAL A N 1
ATOM 688 C CA . VAL A 1 86 ? -22.862 -15.704 13.462 1.00 46.56 86 VAL A CA 1
ATOM 689 C C . VAL A 1 86 ? -22.153 -14.903 14.560 1.00 46.56 86 VAL A C 1
ATOM 691 O O . VAL A 1 86 ? -21.271 -15.404 15.247 1.00 46.56 86 VAL A O 1
ATOM 694 N N . SER A 1 87 ? -22.567 -13.644 14.727 1.00 50.53 87 SER A N 1
ATOM 695 C CA . SER A 1 87 ? -22.376 -12.854 15.954 1.00 50.53 87 SER A CA 1
ATOM 696 C C . SER A 1 87 ? -20.923 -12.629 16.414 1.00 50.53 87 SER A C 1
ATOM 698 O O . SER A 1 87 ? -20.528 -13.108 17.478 1.00 50.53 87 SER A O 1
ATOM 700 N N . SER A 1 88 ? -20.126 -11.838 15.687 1.00 54.84 88 SER A N 1
ATOM 701 C CA . SER A 1 88 ? -18.814 -11.411 16.200 1.00 54.84 88 SER A CA 1
ATOM 702 C C . SER A 1 88 ? -18.642 -9.895 16.199 1.00 54.84 88 SER A C 1
ATOM 704 O O . SER A 1 88 ? -18.855 -9.221 15.191 1.00 54.84 88 SER A O 1
ATOM 706 N N . SER A 1 89 ? -18.283 -9.376 17.373 1.00 67.88 89 SER A N 1
ATOM 707 C CA . SER A 1 89 ? -17.977 -7.978 17.668 1.00 67.88 89 SER A CA 1
ATOM 708 C C . SER A 1 89 ? -16.905 -7.419 16.722 1.00 67.88 89 SER A C 1
ATOM 710 O O . SER A 1 89 ? -16.059 -8.161 16.220 1.00 67.88 89 SER A O 1
ATOM 712 N N . GLY A 1 90 ? -16.895 -6.096 16.497 1.00 74.75 90 GLY A N 1
ATOM 713 C CA . GLY A 1 90 ? -15.901 -5.427 15.635 1.00 74.75 90 GLY A CA 1
ATOM 714 C C . GLY A 1 90 ? -14.441 -5.776 15.973 1.00 74.75 90 GLY A C 1
ATOM 715 O O . GLY A 1 90 ? -13.591 -5.828 15.086 1.00 74.75 90 GLY A O 1
ATOM 716 N N . LEU A 1 91 ? -14.178 -6.153 17.228 1.00 81.94 91 LEU A N 1
ATOM 717 C CA . LEU A 1 91 ? -12.884 -6.634 17.712 1.00 81.94 91 LEU A CA 1
ATOM 718 C C . LEU A 1 91 ? -12.377 -7.881 16.969 1.00 81.94 91 LEU A C 1
ATOM 720 O O . LEU A 1 91 ? -11.199 -7.934 16.626 1.00 81.94 91 LEU A O 1
ATOM 724 N N . TYR A 1 92 ? -13.231 -8.867 16.672 1.00 85.19 92 TYR A N 1
ATOM 725 C CA . TYR A 1 92 ? -12.793 -10.077 15.962 1.00 85.19 92 TYR A CA 1
ATOM 726 C C . TYR A 1 92 ? -12.301 -9.755 14.548 1.00 85.19 92 TYR A C 1
ATOM 728 O O . TYR A 1 92 ? -11.267 -10.256 14.109 1.00 85.19 92 TYR A O 1
ATOM 736 N N . ARG A 1 93 ? -13.011 -8.864 13.848 1.00 85.06 93 ARG A N 1
ATOM 737 C CA . ARG A 1 93 ? -12.632 -8.424 12.498 1.00 85.06 93 ARG A CA 1
ATOM 738 C C . ARG A 1 93 ? -11.318 -7.652 12.513 1.00 85.06 93 ARG A C 1
ATOM 740 O O . ARG A 1 93 ? -10.466 -7.894 11.665 1.00 85.06 93 ARG A O 1
ATOM 747 N N . ASN A 1 94 ? -11.126 -6.787 13.506 1.00 88.31 94 ASN A N 1
ATOM 748 C CA . ASN A 1 94 ? -9.883 -6.036 13.674 1.00 88.31 94 ASN A CA 1
ATOM 749 C C . ASN A 1 94 ? -8.702 -6.954 14.018 1.00 88.31 94 ASN A C 1
ATOM 751 O O . ASN A 1 94 ? -7.610 -6.758 13.489 1.00 88.31 94 ASN A O 1
ATOM 755 N N . TYR A 1 95 ? -8.934 -8.012 14.798 1.00 88.81 95 TYR A N 1
ATOM 756 C CA . TYR A 1 95 ? -7.933 -9.047 15.053 1.00 88.81 95 TYR A CA 1
ATOM 757 C C . TYR A 1 95 ? -7.586 -9.849 13.791 1.00 88.81 95 TYR A C 1
ATOM 759 O O . TYR A 1 95 ? -6.411 -10.056 13.497 1.00 88.81 95 TYR A O 1
ATOM 767 N N . ALA A 1 96 ? -8.589 -10.246 13.002 1.00 90.50 96 ALA A N 1
ATOM 768 C CA . ALA A 1 96 ? -8.376 -10.939 11.733 1.00 90.50 96 ALA A CA 1
ATOM 769 C C . ALA A 1 96 ? -7.621 -10.064 10.717 1.00 90.50 96 ALA A C 1
ATOM 771 O O . ALA A 1 96 ? -6.707 -10.558 10.059 1.00 90.50 96 ALA A O 1
ATOM 772 N N . ASN A 1 97 ? -7.957 -8.770 10.625 1.00 91.88 97 ASN A N 1
ATOM 773 C CA . ASN A 1 97 ? -7.205 -7.798 9.830 1.00 91.88 97 ASN A CA 1
ATOM 774 C C . ASN A 1 97 ? -5.739 -7.771 10.264 1.00 91.88 97 ASN A C 1
ATOM 776 O O . ASN A 1 97 ? -4.859 -8.009 9.447 1.00 91.88 97 ASN A O 1
ATOM 780 N N . LEU A 1 98 ? -5.492 -7.548 11.559 1.00 93.62 98 LEU A N 1
ATOM 781 C CA . LEU A 1 98 ? -4.146 -7.452 12.113 1.00 93.62 98 LEU A CA 1
ATOM 782 C C . LEU A 1 98 ? -3.311 -8.702 11.819 1.00 93.62 98 LEU A C 1
ATOM 784 O O . LEU A 1 98 ? -2.207 -8.584 11.295 1.00 93.62 98 LEU A O 1
ATOM 788 N N . LEU A 1 99 ? -3.833 -9.895 12.118 1.00 93.56 99 LEU A N 1
ATOM 789 C CA . LEU A 1 99 ? -3.094 -11.141 11.923 1.00 93.56 99 LEU A CA 1
ATOM 790 C C . LEU A 1 99 ? -2.812 -11.437 10.450 1.00 93.56 99 LEU A C 1
ATOM 792 O O . LEU A 1 99 ? -1.679 -11.764 10.101 1.00 93.56 99 LEU A O 1
ATOM 796 N N . VAL A 1 100 ? -3.822 -11.334 9.580 1.00 94.12 100 VAL A N 1
ATOM 797 C CA . VAL A 1 100 ? -3.629 -11.672 8.165 1.00 94.12 100 VAL A CA 1
ATOM 798 C C . VAL A 1 100 ? -2.776 -10.615 7.467 1.00 94.12 100 VAL A C 1
ATOM 800 O O . VAL A 1 100 ? -1.912 -10.970 6.671 1.00 94.12 100 VAL A O 1
ATOM 803 N N . GLY A 1 101 ? -2.939 -9.334 7.798 1.00 94.06 101 GLY A N 1
ATOM 804 C CA . GLY A 1 101 ? -2.090 -8.270 7.267 1.00 94.06 101 GLY A CA 1
ATOM 805 C C . GLY A 1 101 ? -0.636 -8.370 7.708 1.00 94.06 101 GLY A C 1
ATOM 806 O O . GLY A 1 101 ? 0.257 -8.190 6.883 1.00 94.06 101 GLY A O 1
ATOM 807 N N . LEU A 1 102 ? -0.377 -8.714 8.975 1.00 93.88 102 LEU A N 1
ATOM 808 C CA . LEU A 1 102 ? 0.978 -9.042 9.427 1.00 93.88 102 LEU A CA 1
ATOM 809 C C . LEU A 1 102 ? 1.531 -10.261 8.684 1.00 93.88 102 LEU A C 1
ATOM 811 O O . LEU A 1 102 ? 2.696 -10.250 8.306 1.00 93.88 102 LEU A O 1
ATOM 815 N N . GLY A 1 103 ? 0.698 -11.270 8.415 1.00 93.31 103 GLY A N 1
ATOM 816 C CA . GLY A 1 103 ? 1.067 -12.421 7.590 1.00 93.31 103 GLY A CA 1
ATOM 817 C C . GLY A 1 103 ? 1.489 -12.028 6.171 1.00 93.31 103 GLY A C 1
ATOM 818 O O . GLY A 1 103 ? 2.518 -12.501 5.697 1.00 93.31 103 GLY A O 1
ATOM 819 N N . VAL A 1 104 ? 0.746 -11.127 5.516 1.00 93.50 104 VAL A N 1
ATOM 820 C CA . VAL A 1 104 ? 1.106 -10.580 4.192 1.00 93.50 104 VAL A CA 1
ATOM 821 C C . VAL A 1 104 ? 2.456 -9.865 4.250 1.00 93.50 104 VAL A C 1
ATOM 823 O O . VAL A 1 104 ? 3.339 -10.146 3.444 1.00 93.50 104 VAL A O 1
ATOM 826 N N . LEU A 1 105 ? 2.647 -8.971 5.223 1.00 93.31 105 LEU A N 1
ATOM 827 C CA . LEU A 1 105 ? 3.894 -8.215 5.343 1.00 93.31 105 LEU A CA 1
ATOM 828 C C . LEU A 1 105 ? 5.091 -9.097 5.716 1.00 93.31 105 LEU A C 1
ATOM 830 O O . LEU A 1 105 ? 6.185 -8.863 5.213 1.00 93.31 105 LEU A O 1
ATOM 834 N N . TRP A 1 106 ? 4.900 -10.114 6.559 1.00 93.25 106 TRP A N 1
ATOM 835 C CA . TRP A 1 106 ? 5.947 -11.077 6.914 1.00 93.25 106 TRP A CA 1
ATOM 836 C C . TRP A 1 106 ? 6.467 -11.816 5.683 1.00 93.25 106 TRP A C 1
ATOM 838 O O . TRP A 1 106 ? 7.672 -11.987 5.528 1.00 93.25 106 TRP A O 1
ATOM 848 N N . ARG A 1 107 ? 5.564 -12.227 4.789 1.00 91.31 107 ARG A N 1
ATOM 849 C CA . ARG A 1 107 ? 5.933 -12.933 3.560 1.00 91.31 107 ARG A CA 1
ATOM 850 C C . ARG A 1 107 ? 6.691 -12.059 2.570 1.00 91.31 107 ARG A C 1
ATOM 852 O O . ARG A 1 107 ? 7.561 -12.568 1.879 1.00 91.31 107 ARG A O 1
ATOM 859 N N . TYR A 1 108 ? 6.395 -10.762 2.541 1.00 88.81 108 TYR A N 1
ATOM 860 C CA . TYR A 1 108 ? 7.026 -9.838 1.603 1.00 88.81 108 TYR A CA 1
ATOM 861 C C . TYR A 1 108 ? 8.348 -9.249 2.123 1.00 88.81 108 TYR A C 1
ATOM 863 O O . TYR A 1 108 ? 9.316 -9.159 1.379 1.00 88.81 108 TYR A O 1
ATOM 871 N N . PHE A 1 109 ? 8.405 -8.850 3.397 1.00 90.06 109 PHE A N 1
ATOM 872 C CA . PHE A 1 109 ? 9.535 -8.099 3.963 1.00 90.06 109 PHE A CA 1
ATOM 873 C C . PHE A 1 109 ? 10.403 -8.897 4.942 1.00 90.06 109 PHE A C 1
ATOM 875 O O . PHE A 1 109 ? 11.450 -8.400 5.359 1.00 90.06 109 PHE A O 1
ATOM 882 N N . ALA A 1 110 ? 9.973 -10.099 5.343 1.00 88.44 110 ALA A N 1
ATOM 883 C CA . ALA A 1 110 ? 10.666 -10.962 6.301 1.00 88.44 110 ALA A CA 1
ATOM 884 C C . ALA A 1 110 ? 11.198 -10.182 7.527 1.00 88.44 110 ALA A C 1
ATOM 886 O O . ALA A 1 110 ? 10.411 -9.673 8.329 1.00 88.44 110 ALA A O 1
ATOM 887 N N . GLY A 1 111 ? 12.524 -10.050 7.662 1.00 86.94 111 GLY A N 1
ATOM 888 C CA . GLY A 1 111 ? 13.183 -9.369 8.783 1.00 86.94 111 GLY A CA 1
ATOM 889 C C . GLY A 1 111 ? 12.881 -7.869 8.890 1.00 86.94 111 GLY A C 1
ATOM 890 O O . GLY A 1 111 ? 12.814 -7.338 9.999 1.00 86.94 111 GLY A O 1
ATOM 891 N N . LEU A 1 112 ? 12.599 -7.188 7.773 1.00 91.94 112 LEU A N 1
ATOM 892 C CA . LEU A 1 112 ? 12.285 -5.754 7.768 1.00 91.94 112 LEU A CA 1
ATOM 893 C C . LEU A 1 112 ? 10.903 -5.445 8.375 1.00 91.94 112 LEU A C 1
ATOM 895 O O . LEU A 1 112 ? 10.609 -4.287 8.690 1.00 91.94 112 LEU A O 1
ATOM 899 N N . LEU A 1 113 ? 10.066 -6.468 8.618 1.00 93.06 113 LEU A N 1
ATOM 900 C CA . LEU A 1 113 ? 8.775 -6.314 9.295 1.00 93.06 113 LEU A CA 1
ATOM 901 C C . LEU A 1 113 ? 8.921 -5.638 10.664 1.00 93.06 113 LEU A C 1
ATOM 903 O O . LEU A 1 113 ? 8.024 -4.898 11.069 1.00 93.06 113 LEU A O 1
ATOM 907 N N . VAL A 1 114 ? 10.036 -5.864 11.369 1.00 93.31 114 VAL A N 1
ATOM 908 C CA . VAL A 1 114 ? 10.257 -5.287 12.702 1.00 93.31 114 VAL A CA 1
ATOM 909 C C . VAL A 1 114 ? 10.199 -3.759 12.668 1.00 93.31 114 VAL A C 1
ATOM 911 O O . VAL A 1 114 ? 9.549 -3.157 13.521 1.00 93.31 114 VAL A O 1
ATOM 914 N N . TYR A 1 115 ? 10.769 -3.128 11.637 1.00 93.88 115 TYR A N 1
ATOM 915 C CA . TYR A 1 115 ? 10.736 -1.676 11.472 1.00 93.88 115 TYR A CA 1
ATOM 916 C C . TYR A 1 115 ? 9.309 -1.182 11.231 1.00 93.88 115 TYR A C 1
ATOM 918 O O . TYR A 1 115 ? 8.875 -0.223 11.867 1.00 93.88 115 TYR A O 1
ATOM 926 N N . VAL A 1 116 ? 8.547 -1.873 10.375 1.00 94.06 116 VAL A N 1
ATOM 927 C CA . VAL A 1 116 ? 7.138 -1.544 10.096 1.00 94.06 116 VAL A CA 1
ATOM 928 C C . VAL A 1 116 ? 6.279 -1.686 11.360 1.00 94.06 116 VAL A C 1
ATOM 930 O O . VAL A 1 116 ? 5.437 -0.831 11.634 1.00 94.06 116 VAL A O 1
ATOM 933 N N . ALA A 1 117 ? 6.492 -2.747 12.143 1.00 94.00 117 ALA A N 1
ATOM 934 C CA . ALA A 1 117 ? 5.764 -3.018 13.381 1.00 94.00 117 ALA A CA 1
ATOM 935 C C . ALA A 1 117 ? 6.068 -1.992 14.482 1.00 94.00 117 ALA A C 1
ATOM 937 O O . ALA A 1 117 ? 5.151 -1.477 15.122 1.00 94.00 117 ALA A O 1
ATOM 938 N N . VAL A 1 118 ? 7.344 -1.654 14.685 1.00 94.38 118 VAL A N 1
ATOM 939 C CA . VAL A 1 118 ? 7.756 -0.633 15.660 1.00 94.38 118 VAL A CA 1
ATOM 940 C C . VAL A 1 118 ? 7.228 0.742 15.253 1.00 94.38 118 VAL A C 1
ATOM 942 O O . VAL A 1 118 ? 6.689 1.470 16.090 1.00 94.38 118 VAL A O 1
ATOM 945 N N . TYR A 1 119 ? 7.325 1.086 13.967 1.00 94.81 119 TYR A N 1
ATOM 946 C CA . TYR A 1 119 ? 6.840 2.359 13.448 1.00 94.81 119 TYR A CA 1
ATOM 947 C C . TYR A 1 119 ? 5.329 2.525 13.627 1.00 94.81 119 TYR A C 1
ATOM 949 O O . TYR A 1 119 ? 4.874 3.541 14.160 1.00 94.81 119 TYR A O 1
ATOM 957 N N . SER A 1 120 ? 4.539 1.517 13.245 1.00 93.25 120 SER A N 1
ATOM 958 C CA . SER A 1 120 ? 3.082 1.570 13.388 1.00 93.25 120 SER A CA 1
ATOM 959 C C . SER A 1 120 ? 2.660 1.651 14.858 1.00 93.25 120 SER A C 1
ATOM 961 O O . SER A 1 120 ? 1.779 2.443 15.192 1.00 93.25 120 SER A O 1
ATOM 963 N N . LEU A 1 121 ? 3.324 0.915 15.758 1.00 93.31 121 LEU A N 1
ATOM 964 C CA . LEU A 1 121 ? 3.058 0.973 17.194 1.00 93.31 121 LEU A CA 1
ATOM 965 C C . LEU A 1 121 ? 3.375 2.363 17.766 1.00 93.31 121 LEU A C 1
ATOM 967 O O . LEU A 1 121 ? 2.573 2.910 18.527 1.00 93.31 121 LEU A O 1
ATOM 971 N N . CYS A 1 122 ? 4.499 2.963 17.366 1.00 93.44 122 CYS A N 1
ATOM 972 C CA . CYS A 1 122 ? 4.868 4.330 17.737 1.00 93.44 122 CYS A CA 1
ATOM 973 C C . CYS A 1 122 ? 3.801 5.338 17.286 1.00 93.44 122 CYS A C 1
ATOM 975 O O . CYS A 1 122 ? 3.306 6.126 18.090 1.00 93.44 122 CYS A O 1
ATOM 977 N N . LEU A 1 123 ? 3.355 5.269 16.029 1.00 92.75 123 LEU A N 1
ATOM 978 C CA . LEU A 1 123 ? 2.321 6.177 15.537 1.00 92.75 123 LEU A CA 1
ATOM 979 C C . LEU A 1 123 ? 0.959 5.961 16.216 1.00 92.75 123 LEU A C 1
ATOM 981 O O . LEU A 1 123 ? 0.275 6.937 16.520 1.00 92.75 123 LEU A O 1
ATOM 985 N N . VAL A 1 124 ? 0.560 4.715 16.494 1.00 91.56 124 VAL A N 1
ATOM 986 C CA . VAL A 1 124 ? -0.706 4.396 17.184 1.00 91.56 124 VAL A CA 1
ATOM 987 C C . VAL A 1 124 ? -0.691 4.901 18.624 1.00 91.56 124 VAL A C 1
ATOM 989 O O . VAL A 1 124 ? -1.654 5.524 19.072 1.00 91.56 124 VAL A O 1
ATOM 992 N N . THR A 1 125 ? 0.396 4.656 19.355 1.00 90.56 125 THR A N 1
ATOM 993 C CA . THR A 1 125 ? 0.562 5.130 20.739 1.00 90.56 125 THR A CA 1
ATOM 994 C C . THR A 1 125 ? 0.618 6.653 20.807 1.00 90.56 125 THR A C 1
ATOM 996 O O . THR A 1 125 ? -0.065 7.254 21.639 1.00 90.56 125 THR A O 1
ATOM 999 N N . LEU A 1 126 ? 1.339 7.289 19.881 1.00 90.88 126 LEU A N 1
ATOM 1000 C CA . LEU A 1 126 ? 1.392 8.741 19.762 1.00 90.88 126 LEU A CA 1
ATOM 1001 C C . LEU A 1 126 ? 0.014 9.324 19.420 1.00 90.88 126 LEU A C 1
ATOM 1003 O O . LEU A 1 126 ? -0.435 10.252 20.089 1.00 90.88 126 LEU A O 1
ATOM 1007 N N . ALA A 1 127 ? -0.710 8.754 18.454 1.00 88.94 127 ALA A N 1
ATOM 1008 C CA . ALA A 1 127 ? -2.075 9.167 18.127 1.00 88.94 127 ALA A CA 1
ATOM 1009 C C . ALA A 1 127 ? -3.013 9.017 19.339 1.00 88.94 127 ALA A C 1
ATOM 1011 O O . ALA A 1 127 ? -3.765 9.937 19.669 1.00 88.94 127 ALA A O 1
ATOM 1012 N N . ALA A 1 128 ? -2.922 7.901 20.066 1.00 87.81 128 ALA A N 1
ATOM 1013 C CA . ALA A 1 128 ? -3.705 7.667 21.275 1.00 87.81 128 ALA A CA 1
ATOM 1014 C C . ALA A 1 128 ? -3.397 8.680 22.392 1.00 87.81 128 ALA A C 1
ATOM 1016 O O . ALA A 1 128 ? -4.313 9.060 23.117 1.00 87.81 128 ALA A O 1
ATOM 1017 N N . GLY A 1 129 ? -2.156 9.156 22.525 1.00 87.06 129 GLY A N 1
ATOM 1018 C CA . GLY A 1 129 ? -1.794 10.227 23.462 1.00 87.06 129 GLY A CA 1
ATOM 1019 C C . GLY A 1 129 ? -2.235 11.618 22.989 1.00 87.06 129 GLY A C 1
ATOM 1020 O O . GLY A 1 129 ? -2.723 12.432 23.776 1.00 87.06 129 GLY A O 1
ATOM 1021 N N . LEU A 1 130 ? -2.132 11.880 21.684 1.00 87.69 130 LEU A N 1
ATOM 1022 C CA . LEU A 1 130 ? -2.413 13.183 21.082 1.00 87.69 130 LEU A CA 1
ATOM 1023 C C . LEU A 1 130 ? -3.901 13.461 20.841 1.00 87.69 130 LEU A C 1
ATOM 1025 O O . LEU A 1 130 ? -4.265 14.595 20.544 1.00 87.69 130 LEU A O 1
ATOM 1029 N N . ARG A 1 131 ? -4.782 12.474 21.030 1.00 81.00 131 ARG A N 1
ATOM 1030 C CA . ARG A 1 131 ? -6.240 12.567 20.809 1.00 81.00 131 ARG A CA 1
ATOM 1031 C C . ARG A 1 131 ? -6.952 13.767 21.443 1.00 81.00 131 ARG A C 1
ATOM 1033 O O . ARG A 1 131 ? -8.016 14.150 20.972 1.00 81.00 131 ARG A O 1
ATOM 1040 N N . LYS A 1 132 ? -6.403 14.352 22.514 1.00 79.75 132 LYS A N 1
ATOM 1041 C CA . LYS A 1 132 ? -6.976 15.529 23.198 1.00 79.75 132 LYS A CA 1
ATOM 1042 C C . LYS A 1 132 ? -6.413 16.866 22.698 1.00 79.75 132 LYS A C 1
ATOM 1044 O O . LYS A 1 132 ? -6.931 17.916 23.065 1.00 79.75 132 LYS A O 1
ATOM 1049 N N . PHE A 1 133 ? -5.359 16.849 21.886 1.00 82.06 133 PHE A N 1
ATOM 1050 C CA . PHE A 1 133 ? -4.621 18.043 21.489 1.00 82.06 133 PHE A CA 1
ATOM 1051 C C . PHE A 1 133 ? -5.045 18.547 20.107 1.00 82.06 133 PHE A C 1
ATOM 1053 O O . PHE A 1 133 ? -5.173 17.794 19.144 1.00 82.06 133 PHE A O 1
ATOM 1060 N N . ARG A 1 134 ? -5.196 19.872 19.981 1.00 80.62 134 ARG A N 1
ATOM 1061 C CA . ARG A 1 134 ? -5.610 20.539 18.732 1.00 80.62 134 ARG A CA 1
ATOM 1062 C C . ARG A 1 134 ? -4.615 20.344 17.579 1.00 80.62 134 ARG A C 1
ATOM 1064 O O . ARG A 1 134 ? -5.034 20.384 16.422 1.00 80.62 134 ARG A O 1
ATOM 1071 N N . TYR A 1 135 ? -3.342 20.116 17.908 1.00 84.56 135 TYR A N 1
ATOM 1072 C CA . TYR A 1 135 ? -2.215 19.997 16.976 1.00 84.56 135 TYR A CA 1
ATOM 1073 C C . TYR A 1 135 ? -1.840 18.548 16.620 1.00 84.56 135 TYR A C 1
ATOM 1075 O O . TYR A 1 135 ? -0.830 18.347 15.954 1.00 84.56 135 TYR A O 1
ATOM 1083 N N . ALA A 1 136 ? -2.648 17.551 17.010 1.00 86.00 136 ALA A N 1
ATOM 1084 C CA . ALA A 1 136 ? -2.355 16.128 16.793 1.00 86.00 136 ALA A CA 1
ATOM 1085 C C . ALA A 1 136 ? -1.949 15.797 15.346 1.00 86.00 136 ALA A C 1
ATOM 1087 O O . ALA A 1 136 ? -0.951 15.117 15.127 1.00 86.00 136 ALA A O 1
ATOM 1088 N N . PHE A 1 137 ? -2.677 16.339 14.365 1.00 88.88 137 PHE A N 1
ATOM 1089 C CA . PHE A 1 137 ? -2.375 16.160 12.943 1.00 88.88 137 PHE A CA 1
ATOM 1090 C C . PHE A 1 137 ? -0.977 16.678 12.569 1.00 88.88 137 PHE A C 1
ATOM 1092 O O . PHE A 1 137 ? -0.201 15.960 11.948 1.00 88.88 137 PHE A O 1
ATOM 1099 N N . GLY A 1 138 ? -0.637 17.904 12.984 1.00 90.31 138 GLY A N 1
ATOM 1100 C CA . GLY A 1 138 ? 0.660 18.514 12.679 1.00 90.31 138 GLY A CA 1
ATOM 1101 C C . GLY A 1 138 ? 1.823 17.769 13.332 1.00 90.31 138 GLY A C 1
ATOM 1102 O O . GLY A 1 138 ? 2.845 17.549 12.691 1.00 90.31 138 GLY A O 1
ATOM 1103 N N . THR A 1 139 ? 1.651 17.315 14.577 1.00 90.94 139 THR A N 1
ATOM 1104 C CA . THR A 1 139 ? 2.668 16.519 15.277 1.00 90.94 139 THR A CA 1
ATOM 1105 C C . THR A 1 139 ? 2.882 15.160 14.610 1.00 90.94 139 THR A C 1
ATOM 1107 O O . THR A 1 139 ? 4.024 14.778 14.378 1.00 90.94 139 THR A O 1
ATOM 1110 N N . LEU A 1 140 ? 1.808 14.447 14.251 1.00 91.94 140 LEU A N 1
ATOM 1111 C CA . LEU A 1 140 ? 1.905 13.162 13.551 1.00 91.94 140 LEU A CA 1
ATOM 1112 C C . LEU A 1 140 ? 2.563 13.306 12.176 1.00 91.94 140 LEU A C 1
ATOM 1114 O O . LEU A 1 140 ? 3.390 12.473 11.809 1.00 91.94 140 LEU A O 1
ATOM 1118 N N . LEU A 1 141 ? 2.243 14.374 11.441 1.00 94.19 141 LEU A N 1
ATOM 1119 C CA . LEU A 1 141 ? 2.860 14.673 10.150 1.00 94.19 141 LEU A CA 1
ATOM 1120 C C . LEU A 1 141 ? 4.362 14.927 10.304 1.00 94.19 141 LEU A C 1
ATOM 1122 O O . LEU A 1 141 ? 5.158 14.304 9.608 1.00 94.19 141 LEU A O 1
ATOM 1126 N N . ALA A 1 142 ? 4.747 15.796 11.241 1.00 95.25 142 ALA A N 1
ATOM 1127 C CA . ALA A 1 142 ? 6.145 16.128 11.489 1.00 95.25 142 ALA A CA 1
ATOM 1128 C C . ALA A 1 142 ? 6.959 14.893 11.902 1.00 95.25 142 ALA A C 1
ATOM 1130 O O . ALA A 1 142 ? 8.012 14.636 11.326 1.00 95.25 142 ALA A O 1
ATOM 1131 N N . VAL A 1 143 ? 6.444 14.087 12.838 1.00 95.06 143 VAL A N 1
ATOM 1132 C CA . VAL A 1 143 ? 7.094 12.835 13.256 1.00 95.06 143 VAL A CA 1
ATOM 1133 C C . VAL A 1 143 ? 7.211 11.864 12.083 1.00 95.06 143 VAL A C 1
ATOM 1135 O O . VAL A 1 143 ? 8.269 11.268 11.899 1.00 95.06 143 VAL A O 1
ATOM 1138 N N . SER A 1 144 ? 6.170 11.730 11.256 1.00 94.00 144 SER A N 1
ATOM 1139 C CA . SER A 1 144 ? 6.199 10.845 10.085 1.00 94.00 144 SER A CA 1
ATOM 1140 C C . SER A 1 144 ? 7.258 11.269 9.067 1.00 94.00 144 SER A C 1
ATOM 1142 O O . SER A 1 144 ? 8.011 10.425 8.600 1.00 94.00 144 SER A O 1
ATOM 1144 N N . ILE A 1 145 ? 7.357 12.566 8.762 1.00 95.25 145 ILE A N 1
ATOM 1145 C CA . ILE A 1 145 ? 8.366 13.086 7.830 1.00 95.25 145 ILE A CA 1
ATOM 1146 C C . ILE A 1 145 ? 9.765 12.844 8.387 1.00 95.25 145 ILE A C 1
ATOM 1148 O O . ILE A 1 145 ? 10.570 12.220 7.707 1.00 95.25 145 ILE A O 1
ATOM 1152 N N . VAL A 1 146 ? 10.031 13.270 9.628 1.00 96.44 146 VAL A N 1
ATOM 1153 C CA . VAL A 1 146 ? 11.355 13.130 10.251 1.00 96.44 146 VAL A CA 1
ATOM 1154 C C . VAL A 1 146 ? 11.787 11.667 10.278 1.00 96.44 146 VAL A C 1
ATOM 1156 O O . VAL A 1 146 ? 12.888 11.360 9.836 1.00 96.44 146 VAL A O 1
ATOM 1159 N N . THR A 1 147 ? 10.915 10.760 10.725 1.00 94.12 147 THR A N 1
ATOM 1160 C CA . THR A 1 147 ? 11.224 9.321 10.792 1.00 94.12 147 THR A CA 1
ATOM 1161 C C . THR A 1 147 ? 11.510 8.718 9.418 1.00 94.12 147 THR A C 1
ATOM 1163 O O . THR A 1 147 ? 12.528 8.048 9.263 1.00 94.12 147 THR A O 1
ATOM 1166 N N . ILE A 1 148 ? 10.670 8.988 8.411 1.00 94.38 148 ILE A N 1
ATOM 1167 C CA . ILE A 1 148 ? 10.878 8.501 7.039 1.00 94.38 148 ILE A CA 1
ATOM 1168 C C . ILE A 1 148 ? 12.202 9.025 6.484 1.00 94.38 148 ILE A C 1
ATOM 1170 O O . ILE A 1 148 ? 13.003 8.230 6.004 1.00 94.38 148 ILE A O 1
ATOM 1174 N N . THR A 1 149 ? 12.472 10.329 6.606 1.00 93.94 149 THR A N 1
ATOM 1175 C CA . THR A 1 149 ? 13.728 10.902 6.108 1.00 93.94 149 THR A CA 1
ATOM 1176 C C . THR A 1 149 ? 14.933 10.335 6.844 1.00 93.94 149 THR A C 1
ATOM 1178 O O . THR A 1 149 ? 15.919 9.995 6.208 1.00 93.94 149 THR A O 1
ATOM 1181 N N . THR A 1 150 ? 14.864 10.165 8.171 1.00 94.31 150 THR A N 1
ATOM 1182 C CA . THR A 1 150 ? 15.986 9.585 8.923 1.00 94.31 150 THR A CA 1
ATOM 1183 C C . THR A 1 150 ? 16.273 8.158 8.483 1.00 94.31 150 THR A C 1
ATOM 1185 O O . THR A 1 150 ? 17.430 7.833 8.257 1.00 94.31 150 THR A O 1
ATOM 1188 N N . LEU A 1 151 ? 15.237 7.334 8.293 1.00 93.69 151 LEU A N 1
ATOM 1189 C CA . LEU A 1 151 ? 15.407 5.950 7.861 1.00 93.69 151 LEU A CA 1
ATOM 1190 C C . LEU A 1 151 ? 15.952 5.860 6.436 1.00 93.69 151 LEU A C 1
ATOM 1192 O O . LEU A 1 151 ? 16.808 5.021 6.189 1.00 93.69 151 LEU A O 1
ATOM 1196 N N . GLU A 1 152 ? 15.515 6.747 5.539 1.00 93.06 152 GLU A N 1
ATOM 1197 C CA . GLU A 1 152 ? 16.029 6.832 4.167 1.00 93.06 152 GLU A CA 1
ATOM 1198 C C . GLU A 1 152 ? 17.532 7.143 4.124 1.00 93.06 152 GLU A C 1
ATOM 1200 O O . GLU A 1 152 ? 18.230 6.606 3.272 1.00 93.06 152 GLU A O 1
ATOM 1205 N N . TYR A 1 153 ? 18.048 7.945 5.063 1.00 92.56 153 TYR A N 1
ATOM 1206 C CA . TYR A 1 153 ? 19.487 8.215 5.166 1.00 92.56 153 TYR A CA 1
ATOM 1207 C C . TYR A 1 153 ? 20.272 7.138 5.925 1.00 92.56 153 TYR A C 1
ATOM 1209 O O . TYR A 1 153 ? 21.454 6.952 5.652 1.00 92.56 153 TYR A O 1
ATOM 1217 N N . THR A 1 154 ? 19.666 6.458 6.904 1.00 93.00 154 THR A N 1
ATOM 1218 C CA . THR A 1 154 ? 20.397 5.522 7.780 1.00 93.00 154 THR A CA 1
ATOM 1219 C C . THR A 1 154 ? 20.355 4.066 7.331 1.00 93.00 154 THR A C 1
ATOM 1221 O O . THR A 1 154 ? 21.222 3.300 7.738 1.00 93.00 154 THR A O 1
ATOM 1224 N N . LEU A 1 155 ? 19.328 3.660 6.579 1.00 91.94 155 LEU A N 1
ATOM 1225 C CA . LEU A 1 155 ? 19.067 2.260 6.248 1.00 91.94 155 LEU A CA 1
ATOM 1226 C C . LEU A 1 155 ? 18.885 2.106 4.727 1.00 91.94 155 LEU A C 1
ATOM 1228 O O . LEU A 1 155 ? 17.837 2.499 4.211 1.00 91.94 155 LEU A O 1
ATOM 1232 N N . PRO A 1 156 ? 19.848 1.519 3.996 1.00 89.69 156 PRO A N 1
ATOM 1233 C CA . PRO A 1 156 ? 19.745 1.372 2.542 1.00 89.69 156 PRO A CA 1
ATOM 1234 C C . PRO A 1 156 ? 18.568 0.474 2.126 1.00 89.69 156 PRO A C 1
ATOM 1236 O O . PRO A 1 156 ? 17.899 0.730 1.124 1.00 89.69 156 PRO A O 1
ATOM 1239 N N . GLU A 1 157 ? 18.219 -0.524 2.940 1.00 90.69 157 GLU A N 1
ATOM 1240 C CA . GLU A 1 157 ? 17.078 -1.414 2.713 1.00 90.69 157 GLU A CA 1
ATOM 1241 C C . GLU A 1 157 ? 15.722 -0.710 2.893 1.00 90.69 157 GLU A C 1
ATOM 1243 O O . GLU A 1 157 ? 14.678 -1.263 2.527 1.00 90.69 157 GLU A O 1
ATOM 1248 N N . PHE A 1 158 ? 15.703 0.528 3.411 1.00 90.75 158 PHE A N 1
ATOM 1249 C CA . PHE A 1 158 ? 14.474 1.299 3.599 1.00 90.75 158 PHE A CA 1
ATOM 1250 C C . PHE A 1 158 ? 13.704 1.490 2.292 1.00 90.75 158 PHE A C 1
ATOM 1252 O O . PHE A 1 158 ? 12.473 1.533 2.315 1.00 90.75 158 PHE A O 1
ATOM 1259 N N . ILE A 1 159 ? 14.395 1.536 1.147 1.00 89.56 159 ILE A N 1
ATOM 1260 C CA . ILE A 1 159 ? 13.756 1.686 -0.164 1.00 89.56 159 ILE A CA 1
ATOM 1261 C C . ILE A 1 159 ? 12.683 0.616 -0.418 1.00 89.56 159 ILE A C 1
ATOM 1263 O O . ILE A 1 159 ? 11.652 0.922 -1.016 1.00 89.56 159 ILE A O 1
ATOM 1267 N N . GLN A 1 160 ? 12.867 -0.600 0.111 1.00 90.12 160 GLN A N 1
ATOM 1268 C CA . GLN A 1 160 ? 11.917 -1.702 -0.044 1.00 90.12 160 GLN A CA 1
ATOM 1269 C C . GLN A 1 160 ? 10.628 -1.457 0.756 1.00 90.12 160 GLN A C 1
ATOM 1271 O O . GLN A 1 160 ? 9.528 -1.671 0.249 1.00 90.12 160 GLN A O 1
ATOM 1276 N N . ILE A 1 161 ? 10.749 -0.973 1.997 1.00 92.38 161 ILE A N 1
ATOM 1277 C CA . ILE A 1 161 ? 9.624 -0.748 2.928 1.00 92.38 161 ILE A CA 1
ATOM 1278 C C . ILE A 1 161 ? 9.043 0.672 2.869 1.00 92.38 161 ILE A C 1
ATOM 1280 O O . ILE A 1 161 ? 8.013 0.944 3.495 1.00 92.38 161 ILE A O 1
ATOM 1284 N N . ARG A 1 162 ? 9.667 1.580 2.110 1.00 92.25 162 ARG A N 1
ATOM 1285 C CA . ARG A 1 162 ? 9.308 3.002 1.999 1.00 92.25 162 ARG A CA 1
ATOM 1286 C C . ARG A 1 162 ? 7.825 3.216 1.713 1.00 92.25 162 ARG A C 1
ATOM 1288 O O . ARG A 1 162 ? 7.181 4.042 2.361 1.00 92.25 162 ARG A O 1
ATOM 1295 N N . SER A 1 163 ? 7.279 2.470 0.755 1.00 89.75 163 SER A N 1
ATOM 1296 C CA . SER A 1 163 ? 5.876 2.581 0.338 1.00 89.75 163 SER A CA 1
ATOM 1297 C C . SER A 1 163 ? 4.909 2.256 1.481 1.00 89.75 163 SER A C 1
ATOM 1299 O O . SER A 1 163 ? 3.929 2.975 1.684 1.00 89.75 163 SER A O 1
ATOM 1301 N N . VAL A 1 164 ? 5.215 1.236 2.287 1.00 92.38 164 VAL A N 1
ATOM 1302 C CA . VAL A 1 164 ? 4.400 0.844 3.443 1.00 92.38 164 VAL A CA 1
ATOM 1303 C C . VAL A 1 164 ? 4.447 1.916 4.522 1.00 92.38 164 VAL A C 1
ATOM 1305 O O . VAL A 1 164 ? 3.403 2.279 5.057 1.00 92.38 164 VAL A O 1
ATOM 1308 N N . PHE A 1 165 ? 5.624 2.479 4.807 1.00 93.81 165 PHE A N 1
ATOM 1309 C CA . PHE A 1 165 ? 5.757 3.581 5.764 1.00 93.81 165 PHE A CA 1
ATOM 1310 C C . PHE A 1 165 ? 4.888 4.770 5.362 1.00 93.81 165 PHE A C 1
ATOM 1312 O O . PHE A 1 165 ? 4.061 5.213 6.159 1.00 93.81 165 PHE A O 1
ATOM 1319 N N . MET A 1 166 ? 5.002 5.216 4.107 1.00 93.00 166 MET A N 1
ATOM 1320 C CA . MET A 1 166 ? 4.185 6.304 3.565 1.00 93.00 166 MET A CA 1
ATOM 1321 C C . MET A 1 166 ? 2.686 6.010 3.691 1.00 93.00 166 MET A C 1
ATOM 1323 O O . MET A 1 166 ? 1.922 6.858 4.158 1.00 93.00 166 MET A O 1
ATOM 1327 N N . LEU A 1 167 ? 2.257 4.798 3.332 1.00 92.06 167 LEU A N 1
ATOM 1328 C CA . LEU A 1 167 ? 0.855 4.398 3.409 1.00 92.06 167 LEU A CA 1
ATOM 1329 C C . LEU A 1 167 ? 0.332 4.400 4.852 1.00 92.06 167 LEU A C 1
ATOM 1331 O O . LEU A 1 167 ? -0.761 4.913 5.108 1.00 92.06 167 LEU A O 1
ATOM 1335 N N . MET A 1 168 ? 1.112 3.889 5.809 1.00 92.94 168 MET A N 1
ATOM 1336 C CA . MET A 1 168 ? 0.745 3.908 7.227 1.00 92.94 168 MET A CA 1
ATOM 1337 C C . MET A 1 168 ? 0.649 5.333 7.776 1.00 92.94 168 MET A C 1
ATOM 1339 O O . MET A 1 168 ? -0.308 5.641 8.493 1.00 92.94 168 MET A O 1
ATOM 1343 N N . SER A 1 169 ? 1.579 6.220 7.405 1.00 93.56 169 SER A N 1
ATOM 1344 C CA . SER A 1 169 ? 1.523 7.631 7.796 1.00 93.56 169 SER A CA 1
ATOM 1345 C C . SER A 1 169 ? 0.242 8.287 7.286 1.00 93.56 169 SER A C 1
ATOM 1347 O O . SER A 1 169 ? -0.474 8.915 8.062 1.00 93.56 169 SER A O 1
ATOM 1349 N N . ILE A 1 170 ? -0.101 8.098 6.006 1.00 91.56 170 ILE A N 1
ATOM 1350 C CA . ILE A 1 170 ? -1.310 8.683 5.403 1.00 91.56 170 ILE A CA 1
ATOM 1351 C C . ILE A 1 170 ? -2.577 8.128 6.072 1.00 91.56 170 ILE A C 1
ATOM 1353 O O . ILE A 1 170 ? -3.489 8.893 6.398 1.00 91.56 170 ILE A O 1
ATOM 1357 N N . LYS A 1 171 ? -2.632 6.819 6.355 1.00 91.75 171 LYS A N 1
ATOM 1358 C CA . LYS A 1 171 ? -3.746 6.200 7.091 1.00 91.75 171 LYS A CA 1
ATOM 1359 C C . LYS A 1 171 ? -3.947 6.836 8.465 1.00 91.75 171 LYS A C 1
ATOM 1361 O O . LYS A 1 171 ? -5.076 7.183 8.817 1.00 91.75 171 LYS A O 1
ATOM 1366 N N . ILE A 1 172 ? -2.873 7.018 9.227 1.00 91.50 172 ILE A N 1
ATOM 1367 C CA . ILE A 1 172 ? -2.936 7.595 10.574 1.00 91.50 172 ILE A CA 1
ATOM 1368 C C . ILE A 1 172 ? -3.243 9.093 10.528 1.00 91.50 172 ILE A C 1
ATOM 1370 O O . ILE A 1 172 ? -4.020 9.578 11.348 1.00 91.50 172 ILE A O 1
ATOM 1374 N N . LEU A 1 173 ? -2.727 9.822 9.539 1.00 90.75 173 LEU A N 1
ATOM 1375 C CA . LEU A 1 173 ? -3.071 11.227 9.302 1.00 90.75 173 LEU A CA 1
ATOM 1376 C C . LEU A 1 173 ? -4.555 11.404 8.962 1.00 90.75 173 LEU A C 1
ATOM 1378 O O . LEU A 1 173 ? -5.192 12.323 9.478 1.00 90.75 173 LEU A O 1
ATOM 1382 N N . SER A 1 174 ? -5.129 10.502 8.160 1.00 88.38 174 SER A N 1
ATOM 1383 C CA . SER A 1 174 ? -6.569 10.485 7.878 1.00 88.38 174 SER A CA 1
ATOM 1384 C C . SER A 1 174 ? -7.391 10.295 9.149 1.00 88.38 174 SER A C 1
ATOM 1386 O O . SER A 1 174 ? -8.391 10.984 9.335 1.00 88.38 174 SER A O 1
ATOM 1388 N N . VAL A 1 175 ? -6.950 9.415 10.050 1.00 88.69 175 VAL A N 1
ATOM 1389 C CA . VAL A 1 175 ? -7.588 9.242 11.359 1.00 88.69 175 VAL A CA 1
ATOM 1390 C C . VAL A 1 175 ? -7.434 10.512 12.190 1.00 88.69 175 VAL A C 1
ATOM 1392 O O . VAL A 1 175 ? -8.420 11.004 12.727 1.00 88.69 175 VAL A O 1
ATOM 1395 N N . ALA A 1 176 ? -6.238 11.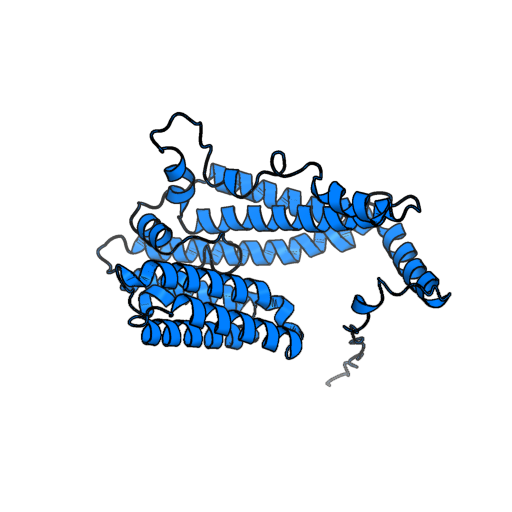098 12.249 1.00 88.06 176 ALA A N 1
ATOM 1396 C CA . ALA A 1 176 ? -5.957 12.310 13.017 1.00 88.06 176 ALA A CA 1
ATOM 1397 C C . ALA A 1 176 ? -6.800 13.520 12.601 1.00 88.06 176 ALA A C 1
ATOM 1399 O O . ALA A 1 176 ? -7.177 14.326 13.455 1.00 88.06 176 ALA A O 1
ATOM 1400 N N . ALA A 1 177 ? -7.130 13.630 11.313 1.00 84.31 177 ALA A N 1
ATOM 1401 C CA . ALA A 1 177 ? -8.058 14.639 10.816 1.00 84.31 177 ALA A CA 1
ATOM 1402 C C . ALA A 1 177 ? -9.484 14.438 11.372 1.00 84.31 177 ALA A C 1
ATOM 1404 O O . ALA A 1 177 ? -10.156 15.411 11.719 1.00 84.31 177 ALA A O 1
ATOM 1405 N N . ASP A 1 178 ? -9.915 13.184 11.534 1.00 80.25 178 ASP A N 1
ATOM 1406 C CA . ASP A 1 178 ? -11.263 12.808 11.978 1.00 80.25 178 ASP A CA 1
ATOM 1407 C C . ASP A 1 178 ? -11.408 12.599 13.502 1.00 80.25 178 ASP A C 1
ATOM 1409 O O . ASP A 1 178 ? -12.528 12.630 14.029 1.00 80.25 178 ASP A O 1
ATOM 1413 N N . MET A 1 179 ? -10.293 12.457 14.235 1.00 71.44 179 MET A N 1
ATOM 1414 C CA . MET A 1 179 ? -10.217 12.133 15.673 1.00 71.44 179 MET A CA 1
ATOM 1415 C C . MET A 1 179 ? -11.009 13.067 16.597 1.00 71.44 179 MET A C 1
ATOM 1417 O O . MET A 1 179 ? -11.327 12.681 17.721 1.00 71.44 179 MET A O 1
ATOM 1421 N N . ARG A 1 180 ? -11.342 14.286 16.151 1.00 67.62 180 ARG A N 1
ATOM 1422 C CA . ARG A 1 180 ? -12.131 15.249 16.940 1.00 67.62 180 ARG A CA 1
ATOM 1423 C C . ARG A 1 180 ? -13.582 14.818 17.141 1.00 67.62 180 ARG A C 1
ATOM 1425 O O . ARG A 1 180 ? -14.193 15.239 18.115 1.00 67.62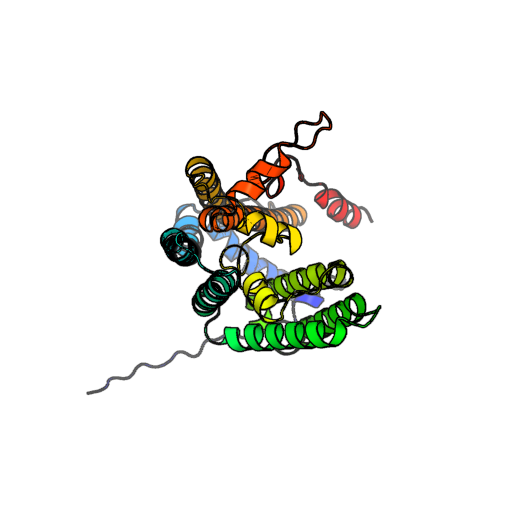 180 ARG A O 1
ATOM 1432 N N . SER A 1 181 ? -14.125 14.032 16.212 1.00 64.62 181 SER A N 1
ATOM 1433 C CA . SER A 1 181 ? -15.539 13.649 16.217 1.00 64.62 181 SER A CA 1
ATOM 1434 C C . SER A 1 181 ? -15.793 12.361 17.000 1.00 64.62 181 SER A C 1
ATOM 1436 O O . SER A 1 181 ? -16.691 12.341 17.829 1.00 64.62 181 SER A O 1
ATOM 1438 N N . ASN A 1 182 ? -14.975 11.325 16.788 1.00 67.75 182 ASN A N 1
ATOM 1439 C CA . ASN A 1 182 ? -15.032 10.045 17.497 1.00 67.75 182 ASN A CA 1
ATOM 1440 C C . ASN A 1 182 ? -13.639 9.385 17.467 1.00 67.75 182 ASN A C 1
ATOM 1442 O O . ASN A 1 182 ? -13.264 8.824 16.437 1.00 67.75 182 ASN A O 1
ATOM 1446 N N . PRO A 1 183 ? -12.831 9.470 18.541 1.00 68.00 183 PRO A N 1
ATOM 1447 C CA . PRO A 1 183 ? -11.500 8.873 18.548 1.00 68.00 183 PRO A CA 1
ATOM 1448 C C . PRO A 1 183 ? -11.607 7.337 18.585 1.00 68.00 183 PRO A C 1
ATOM 1450 O O . PRO A 1 183 ? -12.210 6.809 19.525 1.00 68.00 183 PRO A O 1
ATOM 1453 N N . PRO A 1 184 ? -11.021 6.610 17.615 1.00 75.25 184 PRO A N 1
ATOM 1454 C CA . PRO A 1 184 ? -11.080 5.153 17.600 1.00 75.25 184 PRO A CA 1
ATOM 1455 C C . PRO A 1 184 ? -10.253 4.541 18.735 1.00 75.25 184 PRO A C 1
ATOM 1457 O O . PRO A 1 184 ? -9.312 5.159 19.249 1.00 75.25 184 PRO A O 1
ATOM 1460 N N . LEU A 1 185 ? -10.588 3.309 19.127 1.00 75.31 185 LEU A N 1
ATOM 1461 C CA . LEU A 1 185 ? -9.754 2.543 20.047 1.00 75.31 185 LEU A CA 1
ATOM 1462 C C . LEU A 1 185 ? -8.425 2.199 19.354 1.00 75.31 185 LEU A C 1
ATOM 1464 O O . LEU A 1 185 ? -8.398 1.923 18.154 1.00 75.31 185 LEU A O 1
ATOM 1468 N N . SER A 1 186 ? -7.316 2.157 20.100 1.00 80.69 186 SER A N 1
ATOM 1469 C CA . SER A 1 186 ? -5.986 1.850 19.542 1.00 80.69 186 SER A CA 1
ATOM 1470 C C . SER A 1 186 ? -5.949 0.520 18.777 1.00 80.69 186 SER A C 1
ATOM 1472 O O . SER A 1 186 ? -5.202 0.372 17.815 1.00 80.69 186 SER A O 1
ATOM 1474 N N . PHE A 1 187 ? -6.780 -0.441 19.183 1.00 84.75 187 PHE A N 1
ATOM 1475 C CA . PHE A 1 187 ? -6.892 -1.734 18.520 1.00 84.75 187 PHE A CA 1
ATOM 1476 C C . PHE A 1 187 ? -7.636 -1.663 17.176 1.00 84.75 187 PHE A C 1
ATOM 1478 O O . PHE A 1 187 ? -7.226 -2.300 16.207 1.00 84.75 187 PHE A O 1
ATOM 1485 N N . ASP A 1 188 ? -8.677 -0.834 17.079 1.00 87.00 188 ASP A N 1
ATOM 1486 C CA . ASP A 1 188 ? -9.405 -0.618 15.823 1.00 87.00 188 ASP A CA 1
ATOM 1487 C C . ASP A 1 188 ? -8.516 0.089 14.795 1.00 87.00 188 ASP A C 1
ATOM 1489 O O . ASP A 1 188 ? -8.575 -0.197 13.598 1.00 87.00 188 ASP A O 1
ATOM 1493 N N . LEU A 1 189 ? -7.633 0.968 15.278 1.00 89.12 189 LEU A N 1
ATOM 1494 C CA . LEU A 1 189 ? -6.627 1.628 14.458 1.00 89.12 189 LEU A CA 1
ATOM 1495 C C . LEU A 1 189 ? -5.616 0.623 13.882 1.00 89.12 189 LEU A C 1
ATOM 1497 O O . LEU A 1 189 ? -5.322 0.681 12.690 1.00 89.12 189 LEU A O 1
ATOM 1501 N N . LEU A 1 190 ? -5.136 -0.331 14.688 1.00 91.62 190 LEU A N 1
ATOM 1502 C CA . LEU A 1 190 ? -4.242 -1.398 14.221 1.00 91.62 190 LEU A CA 1
ATOM 1503 C C . LEU A 1 190 ? -4.911 -2.291 13.167 1.00 91.62 190 LEU A C 1
ATOM 1505 O O . LEU A 1 190 ? -4.294 -2.580 12.145 1.00 91.62 190 LEU A O 1
ATOM 1509 N N . GLY A 1 191 ? -6.177 -2.672 13.363 1.00 90.62 191 GLY A N 1
ATOM 1510 C CA . GLY A 1 191 ? -6.933 -3.433 12.362 1.00 90.62 191 GLY A CA 1
ATOM 1511 C C . GLY A 1 191 ? -7.077 -2.691 11.025 1.00 90.62 191 GLY A C 1
ATOM 1512 O O . GLY A 1 191 ? -6.935 -3.287 9.962 1.00 90.62 191 GLY A O 1
ATOM 1513 N N . TYR A 1 192 ? -7.294 -1.376 11.056 1.00 90.94 192 TYR A N 1
ATOM 1514 C CA . TYR A 1 192 ? -7.376 -0.544 9.850 1.00 90.94 192 TYR A CA 1
ATOM 1515 C C . TYR A 1 192 ? -6.021 -0.378 9.130 1.00 90.94 192 TYR A C 1
ATOM 1517 O O . TYR A 1 192 ? -5.931 -0.480 7.899 1.00 90.94 192 TYR A O 1
ATOM 1525 N N . ILE A 1 193 ? -4.954 -0.150 9.899 1.00 92.81 193 ILE A N 1
ATOM 1526 C CA . ILE A 1 193 ? -3.569 -0.039 9.417 1.00 92.81 193 ILE A CA 1
ATOM 1527 C C . ILE A 1 193 ? -3.165 -1.328 8.692 1.00 92.81 193 ILE A C 1
ATOM 1529 O O . ILE A 1 193 ? -2.767 -1.278 7.527 1.00 92.81 193 ILE A O 1
ATOM 1533 N N . TYR A 1 194 ? -3.371 -2.474 9.342 1.00 94.06 194 TYR A N 1
ATOM 1534 C CA . TYR A 1 194 ? -2.963 -3.796 8.867 1.00 94.06 194 TYR A CA 1
ATOM 1535 C C . TYR A 1 194 ? -4.034 -4.532 8.058 1.00 94.06 194 TYR A C 1
ATOM 1537 O O . TYR A 1 194 ? -3.987 -5.744 7.932 1.00 94.06 194 TYR A O 1
ATOM 1545 N N . ASN A 1 195 ? -5.009 -3.848 7.472 1.00 91.75 195 ASN A N 1
ATOM 1546 C CA . ASN A 1 195 ? -5.963 -4.522 6.596 1.00 91.75 195 ASN A CA 1
ATOM 1547 C C . ASN A 1 195 ? -5.244 -5.157 5.377 1.00 91.75 195 ASN A C 1
ATOM 1549 O O . ASN A 1 195 ? -4.648 -4.412 4.593 1.00 91.75 195 ASN A O 1
ATOM 1553 N N . PRO A 1 196 ? -5.334 -6.486 5.156 1.00 91.56 196 PRO A N 1
ATOM 1554 C CA . PRO A 1 196 ? -4.573 -7.186 4.113 1.00 91.56 196 PRO A CA 1
ATOM 1555 C C . PRO A 1 196 ? -4.829 -6.646 2.700 1.00 91.56 196 PRO A C 1
ATOM 1557 O O . PRO A 1 196 ? -3.917 -6.619 1.878 1.00 91.56 196 PRO A O 1
ATOM 1560 N N . GLY A 1 197 ? -6.034 -6.136 2.434 1.00 88.56 197 GLY A N 1
ATOM 1561 C CA . GLY A 1 197 ? -6.393 -5.588 1.126 1.00 88.56 197 GLY A CA 1
ATOM 1562 C C . GLY A 1 197 ? -5.809 -4.207 0.845 1.00 88.56 197 GLY A C 1
ATOM 1563 O O . GLY A 1 197 ? -5.847 -3.770 -0.297 1.00 88.56 197 GLY A O 1
ATOM 1564 N N . THR A 1 198 ? -5.294 -3.506 1.863 1.00 89.75 198 THR A N 1
ATOM 1565 C CA . THR A 1 198 ? -4.772 -2.131 1.752 1.00 89.75 198 THR A CA 1
ATOM 1566 C C . THR A 1 198 ? -3.438 -1.918 2.459 1.00 89.75 198 THR A C 1
ATOM 1568 O O . THR A 1 198 ? -3.067 -0.775 2.699 1.00 89.75 198 THR A O 1
ATOM 1571 N N . VAL A 1 199 ? -2.738 -2.977 2.871 1.00 90.94 199 VAL A N 1
ATOM 1572 C CA . VAL A 1 199 ? -1.483 -2.854 3.635 1.00 90.94 199 VAL A CA 1
ATOM 1573 C C . VAL A 1 199 ? -0.245 -2.768 2.741 1.00 90.94 199 VAL A C 1
ATOM 1575 O O . VAL A 1 199 ? 0.695 -2.059 3.081 1.00 90.94 199 VAL A O 1
ATOM 1578 N N . LEU A 1 200 ? -0.255 -3.481 1.611 1.00 88.38 200 LEU A N 1
ATOM 1579 C CA . LEU A 1 200 ? 0.894 -3.596 0.711 1.00 88.38 200 LEU A CA 1
ATOM 1580 C C . LEU A 1 200 ? 0.636 -2.871 -0.612 1.00 88.38 200 LEU A C 1
ATOM 1582 O O . LEU A 1 200 ? 1.241 -1.842 -0.885 1.00 88.38 200 LEU A O 1
ATOM 1586 N N . PHE A 1 201 ? -0.306 -3.386 -1.404 1.00 79.44 201 PHE A N 1
ATOM 1587 C CA . PHE A 1 201 ? -0.591 -2.862 -2.741 1.00 79.44 201 PHE A CA 1
ATOM 1588 C C . PHE A 1 201 ? -1.913 -2.118 -2.854 1.00 79.44 201 PHE A C 1
ATOM 1590 O O . PHE A 1 201 ? -2.176 -1.592 -3.918 1.00 79.44 201 PHE A O 1
ATOM 1597 N N . GLY A 1 202 ? -2.775 -2.104 -1.836 1.00 76.88 202 GLY A N 1
ATOM 1598 C CA . GLY A 1 202 ? -4.124 -1.556 -1.995 1.00 76.88 202 GLY A CA 1
ATOM 1599 C C . GLY A 1 202 ? -4.196 -0.027 -1.982 1.00 76.88 202 GLY A C 1
ATOM 1600 O O . GLY A 1 202 ? -3.289 0.638 -1.478 1.00 76.88 202 GLY A O 1
ATOM 1601 N N . PRO A 1 203 ? -5.301 0.540 -2.492 1.00 82.88 203 PRO A N 1
ATOM 1602 C CA . PRO A 1 203 ? -5.505 1.978 -2.497 1.00 82.88 203 PRO A CA 1
ATOM 1603 C C . PRO A 1 203 ? -5.611 2.525 -1.070 1.00 82.88 203 PRO A C 1
ATOM 1605 O O . PRO A 1 203 ? -6.052 1.842 -0.136 1.00 82.88 203 PRO A O 1
ATOM 1608 N N . PHE A 1 204 ? -5.255 3.798 -0.910 1.00 85.06 204 PHE A N 1
ATOM 1609 C CA . PHE A 1 204 ? -5.581 4.525 0.308 1.00 85.06 204 PHE A CA 1
ATOM 1610 C C . PHE A 1 204 ? -7.106 4.648 0.439 1.00 85.06 204 PHE A C 1
ATOM 1612 O O . PHE A 1 204 ? -7.797 5.078 -0.482 1.00 85.06 204 PHE A O 1
ATOM 1619 N N . VAL A 1 205 ? -7.621 4.290 1.613 1.00 84.12 205 VAL A N 1
ATOM 1620 C CA . VAL A 1 205 ? -9.034 4.415 1.977 1.00 84.12 205 VAL A CA 1
ATOM 1621 C C . VAL A 1 205 ? -9.084 5.116 3.319 1.00 84.12 205 VAL A C 1
ATOM 1623 O O . VAL A 1 205 ? -8.378 4.693 4.228 1.00 84.12 205 VAL A O 1
ATOM 1626 N N . SER A 1 206 ? -9.899 6.164 3.449 1.00 85.50 206 SER A N 1
ATOM 1627 C CA . SER A 1 206 ? -10.054 6.882 4.718 1.00 85.50 206 SER A CA 1
ATOM 1628 C C . SER A 1 206 ? -10.674 5.991 5.799 1.00 85.50 206 SER A C 1
ATOM 1630 O O . SER A 1 206 ? -11.361 5.010 5.510 1.00 85.50 206 SER A O 1
ATOM 1632 N N . TYR A 1 207 ? -10.473 6.342 7.069 1.00 84.56 207 TYR A N 1
ATOM 1633 C CA . TYR A 1 207 ? -10.958 5.516 8.178 1.00 84.56 207 TYR A CA 1
ATOM 1634 C C . TYR A 1 207 ? -12.485 5.340 8.177 1.00 84.56 207 TYR A C 1
ATOM 1636 O O . TYR A 1 207 ? -12.977 4.225 8.326 1.00 84.56 207 TYR A O 1
ATOM 1644 N N . LYS A 1 208 ? -13.239 6.418 7.923 1.00 81.75 208 LYS A N 1
ATOM 1645 C CA . LYS A 1 208 ? -14.707 6.369 7.804 1.00 81.75 208 LYS A CA 1
ATOM 1646 C C . LYS A 1 208 ? -15.154 5.453 6.666 1.00 81.75 208 LYS A C 1
ATOM 1648 O O . LYS A 1 208 ? -15.960 4.557 6.879 1.00 81.75 208 LYS A O 1
ATOM 1653 N N . ALA A 1 209 ? -14.554 5.618 5.488 1.00 81.62 209 ALA A N 1
ATOM 1654 C CA . ALA A 1 209 ? -14.830 4.770 4.336 1.00 81.62 209 ALA A CA 1
ATOM 1655 C C . ALA A 1 209 ? -14.523 3.288 4.603 1.00 81.62 209 ALA A C 1
ATOM 1657 O O . ALA A 1 209 ? -15.244 2.408 4.136 1.00 81.62 209 ALA A O 1
ATOM 1658 N N . HIS A 1 210 ? -13.463 3.003 5.362 1.00 83.75 210 HIS A N 1
ATOM 1659 C CA . HIS A 1 210 ? -13.119 1.645 5.762 1.00 83.75 210 HIS A CA 1
ATOM 1660 C C . HIS A 1 210 ? -14.179 1.030 6.685 1.00 83.75 210 HIS A C 1
ATOM 1662 O O . HIS A 1 210 ? -14.576 -0.112 6.456 1.00 83.75 210 HIS A O 1
ATOM 1668 N N . LEU A 1 211 ? -14.662 1.777 7.684 1.00 81.62 211 LEU A N 1
ATOM 1669 C CA . LEU A 1 211 ? -15.745 1.329 8.566 1.00 81.62 211 LEU A CA 1
ATOM 1670 C C . LEU A 1 211 ? -17.034 1.064 7.775 1.00 81.62 211 LEU A C 1
ATOM 1672 O O . LEU A 1 211 ? -17.587 -0.032 7.861 1.00 81.62 211 LEU A O 1
ATOM 1676 N N . ASP A 1 212 ? -17.439 1.998 6.912 1.00 80.25 212 ASP A N 1
ATOM 1677 C CA . ASP A 1 212 ? -18.630 1.850 6.066 1.00 80.25 212 ASP A CA 1
ATOM 1678 C C . ASP A 1 212 ? -18.529 0.633 5.134 1.00 80.25 212 ASP A C 1
ATOM 1680 O O . ASP A 1 212 ? -19.519 -0.044 4.842 1.00 80.25 212 ASP A O 1
ATOM 1684 N N . ALA A 1 213 ? -17.329 0.344 4.624 1.00 78.50 213 ALA A N 1
ATOM 1685 C CA . ALA A 1 213 ? -17.099 -0.812 3.770 1.00 78.50 213 ALA A CA 1
ATOM 1686 C C . ALA A 1 213 ? -17.113 -2.137 4.547 1.00 78.50 213 ALA A C 1
ATOM 1688 O O . ALA A 1 213 ? -17.498 -3.158 3.978 1.00 78.50 213 ALA A O 1
ATOM 1689 N N . MET A 1 214 ? -16.742 -2.122 5.830 1.00 76.81 214 MET A N 1
ATOM 1690 C CA . MET A 1 214 ? -16.811 -3.287 6.715 1.00 76.81 214 MET A CA 1
ATOM 1691 C C . MET A 1 214 ? -18.250 -3.646 7.102 1.00 76.81 214 MET A C 1
ATOM 1693 O O . MET A 1 214 ? -18.555 -4.823 7.299 1.00 76.81 214 MET A O 1
ATOM 1697 N N . GLU A 1 215 ? -19.146 -2.667 7.210 1.00 76.00 215 GLU A N 1
ATOM 1698 C CA . GLU A 1 215 ? -20.553 -2.906 7.563 1.00 76.00 215 GLU A CA 1
ATOM 1699 C C . GLU A 1 215 ? -21.370 -3.495 6.405 1.00 76.00 215 GLU A C 1
ATOM 1701 O O . GLU A 1 215 ? -22.340 -4.227 6.619 1.00 76.00 215 GLU A O 1
ATOM 1706 N N . LYS A 1 216 ? -20.972 -3.211 5.162 1.00 73.19 216 LYS A N 1
ATOM 1707 C CA . LYS A 1 216 ? -21.700 -3.659 3.972 1.00 73.19 216 LYS A CA 1
ATOM 1708 C C . LYS A 1 216 ? -21.474 -5.150 3.691 1.00 73.19 216 LYS A C 1
ATOM 1710 O O . LYS A 1 216 ? -20.374 -5.670 3.888 1.00 73.19 216 LYS A O 1
ATOM 1715 N N . PRO A 1 217 ? -22.489 -5.860 3.161 1.00 67.81 217 PRO A N 1
ATOM 1716 C CA . PRO A 1 217 ? -22.333 -7.255 2.782 1.00 67.81 217 PRO A CA 1
ATOM 1717 C C . PRO A 1 217 ? -21.291 -7.393 1.670 1.00 67.81 217 PRO A C 1
ATOM 1719 O O . PRO A 1 217 ? -21.320 -6.687 0.658 1.00 67.81 217 PRO A O 1
ATOM 1722 N N . VAL A 1 218 ? -20.386 -8.347 1.856 1.00 70.62 218 VAL A N 1
ATOM 1723 C CA . VAL A 1 218 ? -19.289 -8.610 0.928 1.00 70.62 218 VAL A CA 1
ATOM 1724 C C . VAL A 1 218 ? -19.830 -9.268 -0.343 1.00 70.62 218 VAL A C 1
ATOM 1726 O O . VAL A 1 218 ? -20.368 -10.374 -0.300 1.00 70.62 218 VAL A O 1
ATOM 1729 N N . ARG A 1 219 ? -19.654 -8.618 -1.499 1.00 72.75 219 ARG A N 1
ATOM 1730 C CA . ARG A 1 219 ? -20.011 -9.171 -2.818 1.00 72.75 219 ARG A CA 1
ATOM 1731 C C . ARG A 1 219 ? -18.751 -9.535 -3.593 1.00 72.75 219 ARG A C 1
ATOM 1733 O O . ARG A 1 219 ? -17.820 -8.745 -3.675 1.00 72.75 219 ARG A O 1
ATOM 1740 N N . LEU A 1 220 ? -18.699 -10.743 -4.160 1.00 75.81 220 LEU A N 1
ATOM 1741 C CA . LEU A 1 220 ? -17.602 -11.135 -5.047 1.00 75.81 220 LEU A CA 1
ATOM 1742 C C . LEU A 1 220 ? -17.846 -10.564 -6.449 1.00 75.81 220 LEU A C 1
ATOM 1744 O O . LEU A 1 220 ? -18.801 -10.956 -7.114 1.00 75.81 220 LEU A O 1
ATOM 1748 N N . GLN A 1 221 ? -16.966 -9.684 -6.917 1.00 81.31 221 GLN A N 1
ATOM 1749 C CA . GLN A 1 221 ? -17.023 -9.130 -8.272 1.00 81.31 221 GLN A CA 1
ATOM 1750 C C . GLN A 1 221 ? -16.034 -9.859 -9.192 1.00 81.31 221 GLN A C 1
ATOM 1752 O O . GLN A 1 221 ? -15.071 -9.271 -9.671 1.00 81.31 221 GLN A O 1
ATOM 1757 N N . LEU A 1 222 ? -16.280 -11.153 -9.448 1.00 83.56 222 LEU A N 1
ATOM 1758 C CA . LEU A 1 222 ? -15.418 -12.024 -10.274 1.00 83.56 222 LEU A CA 1
ATOM 1759 C C . LEU A 1 222 ? -15.049 -11.401 -11.623 1.00 83.56 222 LEU A C 1
ATOM 1761 O O . LEU A 1 222 ? -13.899 -11.481 -12.036 1.00 83.56 222 LEU A O 1
ATOM 1765 N N . ARG A 1 223 ? -16.010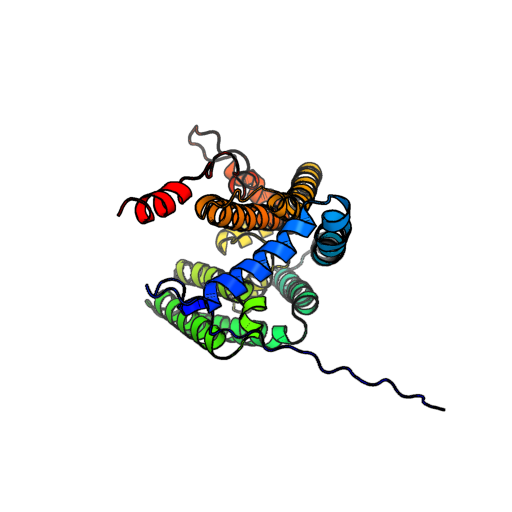 -10.745 -12.288 1.00 85.50 223 ARG A N 1
ATOM 1766 C CA . ARG A 1 223 ? -15.767 -10.078 -13.571 1.00 85.50 223 ARG A CA 1
ATOM 1767 C C . ARG A 1 223 ? -14.727 -8.965 -13.443 1.00 85.50 223 ARG A C 1
ATOM 1769 O O . ARG A 1 223 ? -13.812 -8.929 -14.249 1.00 85.50 223 ARG A O 1
ATOM 1776 N N . GLN A 1 224 ? -14.854 -8.094 -12.442 1.00 82.94 224 GLN A N 1
ATOM 1777 C CA . GLN A 1 224 ? -13.916 -6.982 -12.238 1.00 82.94 224 GLN A CA 1
ATOM 1778 C C . GLN A 1 224 ? -12.550 -7.478 -11.756 1.00 82.94 224 GLN A C 1
ATOM 1780 O O . GLN A 1 224 ? -11.520 -7.009 -12.228 1.00 82.94 224 GLN A O 1
ATOM 1785 N N . ILE A 1 225 ? -12.534 -8.480 -10.873 1.00 86.31 225 ILE A N 1
ATOM 1786 C CA . ILE A 1 225 ? -11.300 -9.150 -10.444 1.00 86.31 225 ILE A CA 1
ATOM 1787 C C . ILE A 1 225 ? -10.572 -9.726 -11.663 1.00 86.31 225 ILE A C 1
ATOM 1789 O O . ILE A 1 225 ? -9.388 -9.464 -11.842 1.00 86.31 225 ILE A O 1
ATOM 1793 N N . GLY A 1 226 ? -11.286 -10.445 -12.535 1.00 85.94 226 GLY A N 1
ATOM 1794 C CA . GLY A 1 226 ? -10.725 -11.011 -13.759 1.00 85.94 226 GLY A CA 1
ATOM 1795 C C . GLY A 1 226 ? -10.204 -9.948 -14.725 1.00 85.94 226 GLY A C 1
ATOM 1796 O O . GLY A 1 226 ? -9.091 -10.082 -15.224 1.00 85.94 226 GLY A O 1
ATOM 1797 N N . THR A 1 227 ? -10.953 -8.863 -14.957 1.00 86.81 227 THR A N 1
ATOM 1798 C CA . THR A 1 227 ? -10.502 -7.791 -15.861 1.00 86.81 227 THR A CA 1
ATOM 1799 C C . THR A 1 227 ? -9.248 -7.097 -15.345 1.00 86.81 227 THR A C 1
ATOM 1801 O O . THR A 1 227 ? -8.303 -6.929 -16.109 1.00 86.81 227 THR A O 1
ATOM 1804 N N . HIS A 1 228 ? -9.196 -6.732 -14.060 1.00 87.75 228 HIS A N 1
ATOM 1805 C CA . HIS A 1 228 ? -8.017 -6.068 -13.499 1.00 87.75 228 HIS A CA 1
ATOM 1806 C C . HIS A 1 228 ? -6.825 -7.017 -13.352 1.00 87.75 228 HIS A C 1
ATOM 1808 O O . HIS A 1 228 ? -5.699 -6.579 -13.553 1.00 87.75 228 HIS A O 1
ATOM 1814 N N . ALA A 1 229 ? -7.048 -8.311 -13.103 1.00 87.44 229 ALA A N 1
ATOM 1815 C CA . ALA A 1 229 ? -5.975 -9.303 -13.113 1.00 87.44 229 ALA A CA 1
ATOM 1816 C C . ALA A 1 229 ? -5.338 -9.436 -14.506 1.00 87.44 229 ALA A C 1
ATOM 1818 O O . ALA A 1 229 ? -4.116 -9.423 -14.624 1.00 87.44 229 ALA A O 1
ATOM 1819 N N . VAL A 1 230 ? -6.147 -9.488 -15.572 1.00 89.25 230 VAL A N 1
ATOM 1820 C CA . VAL A 1 230 ? -5.632 -9.498 -16.954 1.00 89.25 230 VAL A CA 1
ATOM 1821 C C . VAL A 1 230 ? -4.880 -8.202 -17.270 1.00 89.25 230 VAL A C 1
ATOM 1823 O O . VAL A 1 230 ? -3.807 -8.256 -17.865 1.00 89.25 230 VAL A O 1
ATOM 1826 N N . LEU A 1 231 ? -5.392 -7.046 -16.832 1.00 89.44 231 LEU A N 1
ATOM 1827 C CA . LEU A 1 231 ? -4.700 -5.764 -16.996 1.00 89.44 231 LEU A CA 1
ATOM 1828 C C . LEU A 1 231 ? -3.358 -5.728 -16.256 1.00 89.44 231 LEU A C 1
ATOM 1830 O O . LEU A 1 231 ? -2.379 -5.264 -16.829 1.00 89.44 231 LEU A O 1
ATOM 1834 N N . THR A 1 232 ? -3.275 -6.256 -15.032 1.00 89.19 232 THR A N 1
ATOM 1835 C CA . THR A 1 232 ? -2.005 -6.387 -14.304 1.00 89.19 232 THR A CA 1
ATOM 1836 C C . THR A 1 232 ? -0.982 -7.176 -15.115 1.00 89.19 232 THR A C 1
ATOM 1838 O O . THR A 1 232 ? 0.140 -6.707 -15.279 1.00 89.19 232 THR A O 1
ATOM 1841 N N . LEU A 1 233 ? -1.364 -8.339 -15.653 1.00 88.69 233 LEU A N 1
ATOM 1842 C CA . LEU A 1 233 ? -0.460 -9.162 -16.463 1.00 88.69 233 LEU A CA 1
ATOM 1843 C C . LEU A 1 233 ? -0.040 -8.443 -17.754 1.00 88.69 233 LEU A C 1
ATOM 1845 O O . LEU A 1 233 ? 1.127 -8.490 -18.142 1.00 88.69 233 LEU A O 1
ATOM 1849 N N . ALA A 1 234 ? -0.972 -7.730 -18.391 1.00 89.88 234 ALA A N 1
ATOM 1850 C CA . ALA A 1 234 ? -0.677 -6.920 -19.565 1.00 89.88 234 ALA A CA 1
ATOM 1851 C C . ALA A 1 234 ? 0.332 -5.805 -19.241 1.00 89.88 234 ALA A C 1
ATOM 1853 O O . ALA A 1 234 ? 1.326 -5.667 -19.949 1.00 89.88 234 ALA A O 1
ATOM 1854 N N . TYR A 1 235 ? 0.146 -5.055 -18.150 1.00 90.56 235 TYR A N 1
ATOM 1855 C CA . TYR A 1 235 ? 1.080 -4.000 -17.744 1.00 90.56 235 TYR A CA 1
ATOM 1856 C C . TYR A 1 235 ? 2.436 -4.538 -17.268 1.00 90.56 235 TYR A C 1
ATOM 1858 O O . TYR A 1 235 ? 3.458 -3.902 -17.523 1.00 90.56 235 TYR A O 1
ATOM 1866 N N . LEU A 1 236 ? 2.474 -5.723 -16.651 1.00 89.56 236 LEU A N 1
ATOM 1867 C CA . LEU A 1 236 ? 3.723 -6.412 -16.316 1.00 89.56 236 LEU A CA 1
ATOM 1868 C C . LEU A 1 236 ? 4.533 -6.692 -17.588 1.00 89.56 236 LEU A C 1
ATOM 1870 O O . LEU A 1 236 ? 5.684 -6.278 -17.694 1.00 89.56 236 LEU A O 1
ATOM 1874 N N . SER A 1 237 ? 3.898 -7.297 -18.598 1.00 87.81 237 SER A N 1
ATOM 1875 C CA . SER A 1 237 ? 4.551 -7.537 -19.892 1.00 87.81 237 SER A CA 1
ATOM 1876 C C . SER A 1 237 ? 4.940 -6.234 -20.601 1.00 87.81 237 SER A C 1
ATOM 1878 O O . SER A 1 237 ? 6.035 -6.127 -21.148 1.00 87.81 237 SER A O 1
ATOM 1880 N N . ALA A 1 238 ? 4.089 -5.206 -20.534 1.00 88.19 238 ALA A N 1
ATOM 1881 C CA . ALA A 1 238 ?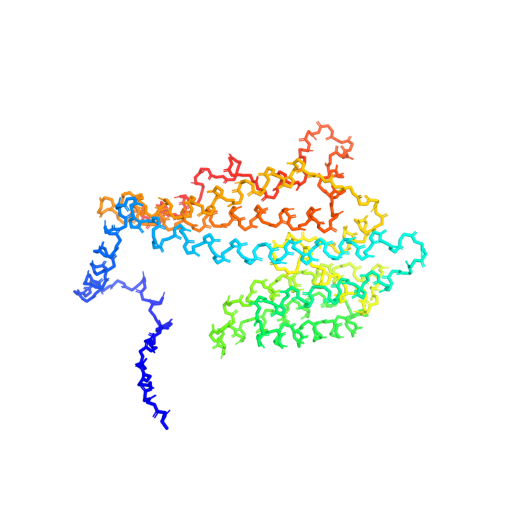 4.350 -3.916 -21.156 1.00 88.19 238 ALA A CA 1
ATOM 1882 C C . ALA A 1 238 ? 5.551 -3.198 -20.524 1.00 88.19 238 ALA A C 1
ATOM 1884 O O . ALA A 1 238 ? 6.283 -2.533 -21.246 1.00 88.19 238 ALA A O 1
ATOM 1885 N N . THR A 1 239 ? 5.795 -3.362 -19.217 1.00 86.31 239 THR A N 1
ATOM 1886 C CA . THR A 1 239 ? 6.970 -2.780 -18.540 1.00 86.31 239 THR A CA 1
ATOM 1887 C C . THR A 1 239 ? 8.270 -3.294 -19.163 1.00 86.31 239 THR A C 1
ATOM 1889 O O . THR A 1 239 ? 9.177 -2.506 -19.412 1.00 86.31 239 THR A O 1
ATOM 1892 N N . CYS A 1 240 ? 8.324 -4.583 -19.509 1.00 85.25 240 CYS A N 1
ATOM 1893 C CA . CYS A 1 240 ? 9.447 -5.166 -20.243 1.00 85.25 240 CYS A CA 1
ATOM 1894 C C . CYS A 1 240 ? 9.505 -4.675 -21.697 1.00 85.25 240 CYS A C 1
ATOM 1896 O O . CYS A 1 240 ? 10.560 -4.278 -22.177 1.00 85.25 240 CYS A O 1
ATOM 1898 N N . VAL A 1 241 ? 8.370 -4.647 -22.404 1.00 84.62 241 VAL A N 1
ATOM 1899 C CA . VAL A 1 241 ? 8.321 -4.248 -23.826 1.00 84.62 241 VAL A CA 1
ATOM 1900 C C . VAL A 1 241 ? 8.734 -2.787 -24.046 1.00 84.62 241 VAL A C 1
ATOM 1902 O O . VAL A 1 241 ? 9.298 -2.470 -25.091 1.00 84.62 241 VAL A O 1
ATOM 1905 N N . VAL A 1 242 ? 8.522 -1.896 -23.068 1.00 83.25 242 VAL A N 1
ATOM 1906 C CA . VAL A 1 242 ? 8.997 -0.498 -23.126 1.00 83.25 242 VAL A CA 1
ATOM 1907 C C . VAL A 1 242 ? 10.512 -0.414 -23.351 1.00 83.25 242 VAL A C 1
ATOM 1909 O O . VAL A 1 242 ? 10.976 0.535 -23.983 1.00 83.25 242 VAL A O 1
ATOM 1912 N N . MET A 1 243 ? 11.275 -1.424 -22.925 1.00 75.81 243 MET A N 1
ATOM 1913 C CA . MET A 1 243 ? 12.729 -1.459 -23.099 1.00 75.81 243 MET A CA 1
ATOM 1914 C C . MET A 1 243 ? 13.166 -1.608 -24.562 1.00 75.81 243 MET A C 1
ATOM 1916 O O . MET A 1 243 ? 14.259 -1.161 -24.898 1.00 75.81 243 MET A O 1
ATOM 1920 N N . ILE A 1 244 ? 12.297 -2.126 -25.443 1.00 75.81 244 ILE A N 1
ATOM 1921 C CA . ILE A 1 244 ? 12.558 -2.249 -26.890 1.00 75.81 244 ILE A CA 1
ATOM 1922 C C . ILE A 1 244 ? 12.488 -0.884 -27.602 1.00 75.81 244 ILE A C 1
ATOM 1924 O O . ILE A 1 244 ? 12.963 -0.741 -28.728 1.00 75.81 244 ILE A O 1
ATOM 1928 N N . PHE A 1 245 ? 11.869 0.137 -26.995 1.00 71.38 245 PHE A N 1
ATOM 1929 C CA . PHE A 1 245 ? 11.599 1.390 -27.699 1.00 71.38 245 PHE A CA 1
ATOM 1930 C C . PHE A 1 245 ? 12.910 2.066 -28.154 1.00 71.38 245 PHE A C 1
ATOM 1932 O O . PHE A 1 245 ? 13.740 2.400 -27.304 1.00 71.38 245 PHE A O 1
ATOM 1939 N N . PRO A 1 246 ? 13.110 2.288 -29.471 1.00 65.50 246 PRO A N 1
ATOM 1940 C CA . PRO A 1 246 ? 14.398 2.708 -30.002 1.00 65.50 246 PRO A CA 1
ATOM 1941 C C . PRO A 1 246 ? 14.723 4.134 -29.568 1.00 65.50 246 PRO A C 1
ATOM 1943 O O . PRO A 1 246 ? 14.065 5.110 -29.935 1.00 65.50 246 PRO A O 1
ATOM 1946 N N . THR A 1 247 ? 15.795 4.258 -28.803 1.00 65.50 247 THR A N 1
ATOM 1947 C CA . THR A 1 247 ? 16.380 5.519 -28.371 1.00 65.50 247 THR A CA 1
ATOM 1948 C C . THR A 1 247 ? 17.373 5.958 -29.442 1.00 65.50 247 THR A C 1
ATOM 1950 O O . THR A 1 247 ? 18.571 5.773 -29.279 1.00 65.50 247 THR A O 1
ATOM 1953 N N . GLY A 1 248 ? 16.882 6.435 -30.593 1.00 60.12 248 GLY A N 1
ATOM 1954 C CA . GLY A 1 248 ? 17.678 6.729 -31.800 1.00 60.12 248 GLY A CA 1
ATOM 1955 C C . GLY A 1 248 ? 18.731 7.842 -31.648 1.00 60.12 248 GLY A C 1
ATOM 1956 O O . GLY A 1 248 ? 18.648 8.859 -32.326 1.00 60.12 248 GLY A O 1
ATOM 1957 N N . GLY A 1 249 ? 19.682 7.690 -30.724 1.00 59.44 249 GLY A N 1
ATOM 1958 C CA . GLY A 1 249 ? 20.770 8.620 -30.408 1.00 59.44 249 GLY A CA 1
ATOM 1959 C C . GLY A 1 249 ? 20.346 9.933 -29.739 1.00 59.44 249 GLY A C 1
ATOM 1960 O O . GLY A 1 249 ? 21.196 10.732 -29.357 1.00 59.44 249 GLY A O 1
ATOM 1961 N N . VAL A 1 250 ? 19.045 10.191 -29.582 1.00 67.62 250 VAL A N 1
ATOM 1962 C CA . VAL A 1 250 ? 18.525 11.447 -29.024 1.00 67.62 250 VAL A CA 1
ATOM 1963 C C . VAL A 1 250 ? 18.236 11.310 -27.529 1.00 67.62 250 VAL A C 1
ATOM 1965 O O . VAL A 1 250 ? 17.463 10.445 -27.119 1.00 67.62 250 VAL A O 1
ATOM 1968 N N . ARG A 1 251 ? 18.786 12.220 -26.708 1.00 68.88 251 ARG A N 1
ATOM 1969 C CA . ARG A 1 251 ? 18.552 12.288 -25.244 1.00 68.88 251 ARG A CA 1
ATOM 1970 C C . ARG A 1 251 ? 17.062 12.230 -24.871 1.00 68.88 251 ARG A C 1
ATOM 1972 O O . ARG A 1 251 ? 16.690 11.634 -23.868 1.00 68.88 251 ARG A O 1
ATOM 1979 N N . VAL A 1 252 ? 16.197 12.790 -25.720 1.00 71.19 252 VAL A N 1
ATOM 1980 C CA . VAL A 1 252 ? 14.735 12.791 -25.542 1.00 71.19 252 VAL A CA 1
ATOM 1981 C C . VAL A 1 252 ? 14.139 11.378 -25.559 1.00 71.19 252 VAL A C 1
ATOM 1983 O O . VAL A 1 252 ? 13.206 11.110 -24.808 1.00 71.19 252 VAL A O 1
ATOM 1986 N N . GLY A 1 253 ? 14.675 10.466 -26.374 1.00 71.62 253 GLY A N 1
ATOM 1987 C CA . GLY A 1 253 ? 14.192 9.086 -26.455 1.00 71.62 253 GLY A CA 1
ATOM 1988 C C . GLY A 1 253 ? 14.427 8.316 -25.156 1.00 71.62 253 GLY A C 1
ATOM 1989 O O . GLY A 1 253 ? 13.534 7.609 -24.697 1.00 71.62 253 GLY A O 1
ATOM 1990 N N . PHE A 1 254 ? 15.585 8.516 -24.522 1.00 72.62 254 PHE A N 1
ATOM 1991 C CA . PHE A 1 254 ? 15.924 7.894 -23.239 1.00 72.62 254 PHE A CA 1
ATOM 1992 C C . PHE A 1 254 ? 15.034 8.398 -22.105 1.00 72.62 254 PHE A C 1
ATOM 1994 O O . PHE A 1 254 ? 14.434 7.597 -21.392 1.00 72.62 254 PHE A O 1
ATOM 2001 N N . VAL A 1 255 ? 14.868 9.721 -22.000 1.00 76.69 255 VAL A N 1
ATOM 2002 C CA . VAL A 1 255 ? 13.975 10.335 -21.003 1.00 76.69 255 VAL A CA 1
ATOM 2003 C C . VAL A 1 255 ? 12.531 9.870 -21.204 1.00 76.69 255 VAL A C 1
ATOM 2005 O O . VAL A 1 255 ? 11.813 9.619 -20.239 1.00 76.69 255 VAL A O 1
ATOM 2008 N N . PHE A 1 256 ? 12.095 9.722 -22.458 1.00 79.56 256 PHE A N 1
ATOM 2009 C CA . PHE A 1 256 ? 10.767 9.206 -22.767 1.00 79.56 256 PHE A CA 1
ATOM 2010 C C . PHE A 1 256 ? 10.599 7.741 -22.349 1.00 79.56 256 PHE A C 1
ATOM 2012 O O . PHE A 1 256 ? 9.586 7.404 -21.737 1.00 79.56 256 PHE A O 1
ATOM 2019 N N . ARG A 1 257 ? 11.582 6.883 -22.649 1.00 80.50 257 ARG A N 1
ATOM 2020 C CA . ARG A 1 257 ? 11.574 5.461 -22.277 1.00 80.50 257 ARG A CA 1
ATOM 2021 C C . ARG A 1 257 ? 11.493 5.279 -20.762 1.00 80.50 257 ARG A C 1
ATOM 2023 O O . ARG A 1 257 ? 10.645 4.524 -20.293 1.00 80.50 257 ARG A O 1
ATOM 2030 N N . ASP A 1 258 ? 12.316 6.008 -20.015 1.00 80.69 258 ASP A N 1
ATOM 2031 C CA . ASP A 1 258 ? 12.338 5.955 -18.550 1.00 80.69 258 ASP A CA 1
ATOM 2032 C C . ASP A 1 258 ? 11.025 6.472 -17.936 1.00 80.69 258 ASP A C 1
ATOM 2034 O O . ASP A 1 258 ? 10.383 5.811 -17.121 1.00 80.69 258 ASP A O 1
ATOM 2038 N N . ALA A 1 259 ? 10.513 7.605 -18.424 1.00 82.69 259 ALA A N 1
ATOM 2039 C CA . ALA A 1 259 ? 9.219 8.112 -17.974 1.00 82.69 259 ALA A CA 1
ATOM 2040 C C . ALA A 1 259 ? 8.063 7.136 -18.277 1.00 82.69 259 ALA A C 1
ATOM 2042 O O . ALA A 1 259 ? 7.101 7.036 -17.505 1.00 82.69 259 ALA A O 1
ATOM 2043 N N . LEU A 1 260 ? 8.131 6.422 -19.405 1.00 83.56 260 LEU A N 1
ATOM 2044 C CA . LEU A 1 260 ? 7.127 5.438 -19.794 1.00 83.56 260 LEU A CA 1
ATOM 2045 C C . LEU A 1 260 ? 7.201 4.175 -18.924 1.00 83.56 260 LEU A C 1
ATOM 2047 O O . LEU A 1 260 ? 6.150 3.683 -18.511 1.00 83.56 260 LEU A O 1
ATOM 2051 N N . SER A 1 261 ? 8.397 3.679 -18.596 1.00 84.88 261 SER A N 1
ATOM 2052 C CA . SER A 1 261 ? 8.573 2.485 -17.754 1.00 84.88 261 SER A CA 1
ATOM 2053 C C . SER A 1 261 ? 8.030 2.715 -16.333 1.00 84.88 261 SER A C 1
ATOM 2055 O O . SER A 1 261 ? 7.277 1.888 -15.803 1.00 84.88 261 SER A O 1
ATOM 2057 N N . VAL A 1 262 ? 8.288 3.893 -15.753 1.00 84.50 262 VAL A N 1
ATOM 2058 C CA . VAL A 1 262 ? 7.740 4.312 -14.451 1.00 84.50 262 VAL A CA 1
ATOM 2059 C C . VAL A 1 262 ? 6.210 4.396 -14.491 1.00 84.50 262 VAL A C 1
ATOM 2061 O O . VAL A 1 262 ? 5.519 3.975 -13.562 1.00 84.50 262 VAL A O 1
ATOM 2064 N N . ARG A 1 263 ? 5.637 4.903 -15.585 1.00 85.50 263 ARG A N 1
ATOM 2065 C CA . ARG A 1 263 ? 4.180 5.022 -15.720 1.00 85.50 263 ARG A CA 1
ATOM 2066 C C . ARG A 1 263 ? 3.498 3.660 -15.877 1.00 85.50 263 ARG A C 1
ATOM 2068 O O . ARG A 1 263 ? 2.472 3.414 -15.241 1.00 85.50 263 ARG A O 1
ATOM 2075 N N . VAL A 1 264 ? 4.043 2.773 -16.710 1.00 87.12 264 VAL A N 1
ATOM 2076 C CA . VAL A 1 264 ? 3.466 1.439 -16.945 1.00 87.12 264 VAL A CA 1
ATOM 2077 C C . VAL A 1 264 ? 3.526 0.587 -15.674 1.00 87.12 264 VAL A C 1
ATOM 2079 O O . VAL A 1 264 ? 2.519 -0.023 -15.307 1.00 87.12 264 VAL A O 1
ATOM 2082 N N . SER A 1 265 ? 4.644 0.620 -14.944 1.00 88.00 265 SER A N 1
ATOM 2083 C CA . SER A 1 265 ? 4.761 -0.056 -13.644 1.00 88.00 265 SER A CA 1
ATOM 2084 C C . SER A 1 265 ? 3.771 0.498 -12.608 1.00 88.00 265 SER A C 1
ATOM 2086 O O . SER A 1 265 ? 3.144 -0.270 -11.876 1.00 88.00 265 SER A O 1
ATOM 2088 N N . HIS A 1 266 ? 3.510 1.810 -12.598 1.00 85.31 266 HIS A N 1
ATOM 2089 C CA . HIS A 1 266 ? 2.467 2.387 -11.747 1.00 85.31 266 HIS A CA 1
ATOM 2090 C C . HIS A 1 266 ? 1.059 1.870 -12.101 1.00 85.31 266 HIS A C 1
ATOM 2092 O O . HIS A 1 266 ? 0.268 1.565 -11.204 1.00 85.31 266 HIS A O 1
ATOM 2098 N N . TYR A 1 267 ? 0.723 1.720 -13.389 1.00 87.81 267 TYR A N 1
ATOM 2099 C CA . TYR A 1 267 ? -0.559 1.128 -13.803 1.00 87.81 267 TYR A CA 1
ATOM 2100 C C . TYR A 1 267 ? -0.673 -0.354 -13.435 1.00 87.81 267 TYR A C 1
ATOM 2102 O O . TYR A 1 267 ? -1.759 -0.806 -13.055 1.00 87.81 267 TYR A O 1
ATOM 2110 N N . MET A 1 268 ? 0.435 -1.095 -13.489 1.00 89.38 268 MET A N 1
ATOM 2111 C CA . MET A 1 268 ? 0.507 -2.473 -13.005 1.00 89.38 268 MET A CA 1
ATOM 2112 C C . MET A 1 268 ? 0.167 -2.547 -11.511 1.00 89.38 268 MET A C 1
ATOM 2114 O O . MET A 1 268 ? -0.768 -3.260 -11.139 1.00 89.38 268 MET A O 1
ATOM 2118 N N . ILE A 1 269 ? 0.859 -1.765 -10.673 1.00 87.69 269 ILE A N 1
ATOM 2119 C CA . ILE A 1 269 ? 0.644 -1.730 -9.216 1.00 87.69 269 ILE A CA 1
ATOM 2120 C C . ILE A 1 269 ? -0.781 -1.275 -8.897 1.00 87.69 269 ILE A C 1
ATOM 2122 O O . ILE A 1 269 ? -1.462 -1.875 -8.068 1.00 87.69 269 ILE A O 1
ATOM 2126 N N . SER A 1 270 ? -1.281 -0.266 -9.608 1.00 87.50 270 SER A N 1
ATOM 2127 C CA . SER A 1 270 ? -2.653 0.211 -9.439 1.00 87.50 270 SER A CA 1
ATOM 2128 C C . SER A 1 270 ? -3.674 -0.875 -9.800 1.00 87.50 270 SER A C 1
ATOM 2130 O O . SER A 1 270 ? -4.658 -1.053 -9.086 1.00 87.50 270 SER A O 1
ATOM 2132 N N . SER A 1 271 ? -3.438 -1.666 -10.850 1.00 88.06 271 SER A N 1
ATOM 2133 C CA . SER A 1 271 ? -4.313 -2.796 -11.205 1.00 88.06 271 SER A CA 1
ATOM 2134 C C . SER A 1 271 ? -4.272 -3.881 -10.128 1.00 88.06 271 SER A C 1
ATOM 2136 O O . SER A 1 271 ? -5.324 -4.358 -9.705 1.00 88.06 271 SER A O 1
ATOM 2138 N N . MET A 1 272 ? -3.085 -4.185 -9.589 1.00 88.31 272 MET A N 1
ATOM 2139 C CA . MET A 1 272 ? -2.926 -5.104 -8.453 1.00 88.31 272 MET A CA 1
ATOM 2140 C C . MET A 1 272 ? -3.681 -4.612 -7.216 1.00 88.31 272 MET A C 1
ATOM 2142 O O . MET A 1 272 ? -4.339 -5.414 -6.555 1.00 88.31 272 MET A O 1
ATOM 2146 N N . SER A 1 273 ? -3.643 -3.303 -6.943 1.00 88.69 273 SER A N 1
ATOM 2147 C CA . SER A 1 273 ? -4.352 -2.661 -5.830 1.00 88.69 273 SER A CA 1
ATOM 2148 C C . SER A 1 273 ? -5.852 -2.921 -5.870 1.00 88.69 273 SER A C 1
ATOM 2150 O O . SER A 1 273 ? -6.468 -3.238 -4.855 1.00 88.69 273 SER A O 1
ATOM 2152 N N . VAL A 1 274 ? -6.442 -2.838 -7.064 1.00 87.62 274 VAL A N 1
ATOM 2153 C CA . VAL A 1 274 ? -7.871 -3.066 -7.266 1.00 87.62 274 VAL A CA 1
ATOM 2154 C C . VAL A 1 274 ? -8.191 -4.541 -7.056 1.00 87.62 274 VAL A C 1
ATOM 2156 O O . VAL A 1 274 ? -9.165 -4.866 -6.378 1.00 87.62 274 VAL A O 1
ATOM 2159 N N . VAL A 1 275 ? -7.364 -5.450 -7.581 1.00 89.31 275 VAL A N 1
ATOM 2160 C CA . VAL A 1 275 ? -7.570 -6.896 -7.414 1.00 89.31 275 VAL A CA 1
ATOM 2161 C C . VAL A 1 275 ? -7.509 -7.288 -5.933 1.00 89.31 275 VAL A C 1
ATOM 2163 O O . VAL A 1 275 ? -8.441 -7.930 -5.447 1.00 89.31 275 VAL A O 1
ATOM 2166 N N . THR A 1 276 ? -6.470 -6.886 -5.193 1.00 89.56 276 THR A N 1
ATOM 2167 C CA . THR A 1 276 ? -6.328 -7.212 -3.759 1.00 89.56 276 THR A CA 1
ATOM 2168 C C . THR A 1 276 ? -7.480 -6.634 -2.937 1.00 89.56 276 THR A C 1
ATOM 2170 O O . THR A 1 276 ? -8.089 -7.339 -2.128 1.00 89.56 276 THR A O 1
ATOM 2173 N N . PHE A 1 277 ? -7.864 -5.388 -3.215 1.00 87.56 277 PHE A N 1
ATOM 2174 C CA . PHE A 1 277 ? -8.977 -4.710 -2.560 1.00 87.56 277 PHE A CA 1
ATOM 2175 C C . PHE A 1 277 ? -10.329 -5.405 -2.801 1.00 87.56 277 PHE A C 1
ATOM 2177 O O . PHE A 1 277 ? -11.100 -5.636 -1.861 1.00 87.56 277 PHE A O 1
ATOM 2184 N N . LEU A 1 278 ? -10.611 -5.812 -4.044 1.00 86.81 278 LEU A N 1
ATOM 2185 C CA . LEU A 1 278 ? -11.831 -6.541 -4.403 1.00 86.81 278 LEU A CA 1
ATOM 2186 C C . LEU A 1 278 ? -11.861 -7.959 -3.817 1.00 86.81 278 LEU A C 1
ATOM 2188 O O . LEU A 1 278 ? -12.917 -8.413 -3.364 1.00 86.81 278 LEU A O 1
ATOM 2192 N N . VAL A 1 279 ? -10.722 -8.658 -3.787 1.00 88.62 279 VAL A N 1
ATOM 2193 C CA . VAL A 1 279 ? -10.618 -10.005 -3.202 1.00 88.62 279 VAL A CA 1
ATOM 2194 C C . VAL A 1 279 ? -10.853 -9.970 -1.691 1.00 88.62 279 VAL A C 1
ATOM 2196 O O . VAL A 1 279 ? -11.604 -10.812 -1.190 1.00 88.62 279 VAL A O 1
ATOM 2199 N N . CYS A 1 280 ? -10.332 -8.958 -0.988 1.00 86.44 280 CYS A N 1
ATOM 2200 C CA . CYS A 1 280 ? -10.613 -8.718 0.433 1.00 86.44 280 CYS A CA 1
ATOM 2201 C C . CYS A 1 280 ? -12.073 -8.358 0.739 1.00 86.44 280 CYS A C 1
ATOM 2203 O O . CYS A 1 280 ? -12.479 -8.422 1.897 1.00 86.44 280 CYS A O 1
ATOM 2205 N N . GLY A 1 281 ? -12.878 -8.024 -0.274 1.00 81.56 281 GLY A N 1
ATOM 2206 C CA . GLY A 1 281 ? -14.320 -7.846 -0.124 1.00 81.56 281 GLY A CA 1
ATOM 2207 C C . GLY A 1 281 ? -14.816 -6.402 -0.114 1.00 81.56 281 GLY A C 1
ATOM 2208 O O . GLY A 1 281 ? -16.000 -6.178 0.137 1.00 81.56 281 GLY A O 1
ATOM 2209 N N . PHE A 1 282 ? -13.973 -5.430 -0.465 1.00 75.75 282 PHE A N 1
ATOM 2210 C CA . PHE A 1 282 ? -14.339 -4.010 -0.516 1.00 75.75 282 PHE A CA 1
ATOM 2211 C C . PHE A 1 282 ? -15.147 -3.596 -1.765 1.00 75.75 282 PHE A C 1
ATOM 2213 O O . PHE A 1 282 ? -15.255 -2.415 -2.091 1.00 75.75 282 PHE A O 1
ATOM 2220 N N . ALA A 1 283 ? -15.781 -4.551 -2.448 1.00 63.09 283 ALA A N 1
ATOM 2221 C CA . ALA A 1 283 ? -16.589 -4.357 -3.658 1.00 63.09 283 ALA A CA 1
ATOM 2222 C C . ALA A 1 283 ? -17.630 -3.222 -3.562 1.00 63.09 283 ALA A C 1
ATOM 2224 O O . ALA A 1 283 ? -17.917 -2.533 -4.542 1.00 63.09 283 ALA A O 1
ATOM 2225 N N . SER A 1 284 ? -18.185 -2.992 -2.368 1.00 54.34 284 SER A N 1
ATOM 2226 C CA . SER A 1 284 ? -19.155 -1.919 -2.133 1.00 54.34 284 SER A CA 1
ATOM 2227 C C . SER A 1 284 ? -18.559 -0.515 -2.275 1.00 54.34 284 SER A C 1
ATOM 2229 O O . SER A 1 284 ? -19.301 0.404 -2.601 1.00 54.34 284 SER A O 1
ATOM 2231 N N . TYR A 1 285 ? -17.250 -0.335 -2.078 1.00 51.53 285 TYR A N 1
ATOM 2232 C CA . TYR A 1 285 ? -16.564 0.943 -2.296 1.00 51.53 285 TYR A CA 1
ATOM 2233 C C . TYR A 1 285 ? -16.430 1.251 -3.797 1.00 51.53 285 TYR A C 1
ATOM 2235 O O . TYR A 1 285 ? -16.707 2.364 -4.225 1.00 51.53 285 TYR A O 1
ATOM 2243 N N . ALA A 1 286 ? -16.168 0.231 -4.624 1.00 46.66 286 ALA A N 1
ATOM 2244 C CA . ALA A 1 286 ? -16.130 0.366 -6.083 1.00 46.66 286 ALA A CA 1
ATOM 2245 C C . ALA A 1 286 ? -17.509 0.672 -6.711 1.00 46.66 286 ALA A C 1
ATOM 2247 O O . ALA A 1 286 ? -17.580 1.200 -7.819 1.00 46.66 286 ALA A O 1
ATOM 2248 N N . SER A 1 287 ? -18.614 0.343 -6.026 1.00 42.81 287 SER A N 1
ATOM 2249 C CA . SER A 1 287 ? -19.987 0.585 -6.509 1.00 42.81 287 SER A CA 1
ATOM 2250 C C . SER A 1 287 ? -20.713 1.773 -5.854 1.00 42.81 287 SER A C 1
ATOM 2252 O O . SER A 1 287 ? -21.635 2.304 -6.467 1.00 42.81 287 SER A O 1
ATOM 2254 N N . ALA A 1 288 ? -20.340 2.209 -4.643 1.00 42.94 288 ALA A N 1
ATOM 2255 C CA . ALA A 1 288 ? -21.074 3.241 -3.891 1.00 42.94 288 ALA A CA 1
ATOM 2256 C C . ALA A 1 288 ? -20.852 4.685 -4.380 1.00 42.94 288 ALA A C 1
ATOM 2258 O O . ALA A 1 288 ? -21.711 5.532 -4.151 1.00 42.94 288 ALA A O 1
ATOM 2259 N N . GLU A 1 289 ? -19.777 4.977 -5.112 1.00 41.81 289 GLU A N 1
ATOM 2260 C CA . GLU A 1 289 ? -19.619 6.279 -5.790 1.00 41.81 289 GLU A CA 1
ATOM 2261 C C . GLU A 1 289 ? -20.420 6.387 -7.102 1.00 41.81 289 GLU A C 1
ATOM 2263 O O . GLU A 1 289 ? -20.414 7.429 -7.753 1.00 41.81 289 GLU A O 1
ATOM 2268 N N . GLY A 1 290 ? -21.177 5.343 -7.461 1.00 36.19 290 GLY A N 1
ATOM 2269 C CA . GLY A 1 290 ? -22.146 5.355 -8.560 1.00 36.19 290 GLY A CA 1
ATOM 2270 C C . GLY A 1 290 ? -23.517 5.949 -8.204 1.00 36.19 290 GLY A C 1
ATOM 2271 O O . GLY A 1 290 ? -24.406 5.955 -9.054 1.00 36.19 290 GLY A O 1
ATOM 2272 N N . SER A 1 291 ? -23.724 6.436 -6.974 1.00 31.92 291 SER A N 1
ATOM 2273 C CA . SER A 1 291 ? -25.009 6.996 -6.523 1.00 31.92 291 SER A CA 1
ATOM 2274 C C . SER A 1 291 ? -24.855 8.311 -5.750 1.00 31.92 291 SER A C 1
ATOM 2276 O O . SER A 1 291 ? -25.385 8.458 -4.651 1.00 31.92 291 SER A O 1
ATOM 2278 N N . SER A 1 292 ? -24.132 9.279 -6.319 1.00 29.91 292 SER A N 1
ATOM 2279 C CA . SER A 1 292 ? -24.282 10.687 -5.929 1.00 29.91 292 SER A CA 1
ATOM 2280 C C . SER A 1 292 ? -25.467 11.302 -6.703 1.00 29.91 292 SER A C 1
ATOM 2282 O O . SER A 1 292 ? -25.545 11.109 -7.919 1.00 29.91 292 SER A O 1
ATOM 2284 N N . PRO A 1 293 ? -26.406 12.024 -6.054 1.00 31.33 293 PRO A N 1
ATOM 2285 C CA . PRO A 1 293 ? -27.673 12.492 -6.641 1.00 31.33 293 PRO A CA 1
ATOM 2286 C C . PRO A 1 293 ? -27.534 13.673 -7.623 1.00 31.33 293 PRO A C 1
ATOM 2288 O O . PRO A 1 293 ? -28.511 14.355 -7.923 1.00 31.33 293 PRO A O 1
ATOM 2291 N N . SER A 1 294 ? -26.340 13.930 -8.152 1.00 29.02 294 SER A N 1
ATOM 2292 C CA . SER A 1 294 ? -26.035 15.088 -8.991 1.00 29.02 294 SER A CA 1
ATOM 2293 C C . SER A 1 294 ? -25.537 14.693 -10.380 1.00 29.02 294 SER A C 1
ATOM 2295 O O . SER A 1 294 ? -24.412 15.014 -10.728 1.00 29.02 294 SER A O 1
ATOM 2297 N N . GLY A 1 295 ? -26.373 14.019 -11.183 1.00 27.36 295 GLY A N 1
ATOM 2298 C CA . GLY A 1 295 ? -26.425 14.113 -12.662 1.00 27.36 295 GLY A CA 1
ATOM 2299 C C . GLY A 1 295 ? -25.153 13.928 -13.515 1.00 27.36 295 GLY A C 1
ATOM 2300 O O . GLY A 1 295 ? -25.236 13.995 -14.739 1.00 27.36 295 GLY A O 1
ATOM 2301 N N . ALA A 1 296 ? -23.992 13.672 -12.927 1.00 27.16 296 ALA A N 1
ATOM 2302 C CA . ALA A 1 296 ? -22.737 13.388 -13.590 1.00 27.16 296 ALA A CA 1
ATOM 2303 C C . ALA A 1 296 ? -22.512 11.885 -13.464 1.00 27.16 296 ALA A C 1
ATOM 2305 O O . ALA A 1 296 ? -22.476 11.345 -12.361 1.00 27.16 296 ALA A O 1
ATOM 2306 N N . ARG A 1 297 ? -22.405 11.193 -14.602 1.00 26.88 297 ARG A N 1
ATOM 2307 C CA . ARG A 1 297 ? -22.065 9.766 -14.671 1.00 26.88 297 ARG A CA 1
ATOM 2308 C C . ARG A 1 297 ? -20.696 9.536 -14.013 1.00 26.88 297 ARG A C 1
ATOM 2310 O O . ARG A 1 297 ? -19.670 9.589 -14.685 1.00 26.88 297 ARG A O 1
ATOM 2317 N N . SER A 1 298 ? -20.692 9.305 -12.704 1.00 29.73 298 SER A N 1
ATOM 2318 C CA . SER A 1 298 ? -19.524 8.878 -11.942 1.00 29.73 298 SER A CA 1
ATOM 2319 C C . SER A 1 298 ? -19.373 7.373 -12.147 1.00 29.73 298 SER A C 1
ATOM 2321 O O . SER A 1 298 ? -20.086 6.558 -11.561 1.00 29.73 298 SER A O 1
ATOM 2323 N N . ALA A 1 299 ? -18.546 7.015 -13.126 1.00 32.72 299 ALA A N 1
ATOM 2324 C CA . ALA A 1 299 ? -18.227 5.639 -13.464 1.00 32.72 299 ALA A CA 1
ATOM 2325 C C . ALA A 1 299 ? -17.365 5.020 -12.352 1.00 32.72 299 ALA A C 1
ATOM 2327 O O . ALA A 1 299 ? -16.311 5.567 -12.058 1.00 32.72 299 ALA A O 1
ATOM 2328 N N . SER A 1 300 ? -17.850 3.910 -11.774 1.00 38.41 300 SER A N 1
ATOM 2329 C CA . SER A 1 300 ? -17.115 2.828 -11.089 1.00 38.41 300 SER A CA 1
ATOM 2330 C C . SER A 1 300 ? -15.843 3.252 -10.334 1.00 38.41 300 SER A C 1
ATOM 2332 O O . SER A 1 300 ? -14.815 3.506 -10.947 1.00 38.41 300 SER A O 1
ATOM 2334 N N . GLY A 1 301 ? -15.845 3.216 -8.998 1.00 43.34 301 GLY A N 1
ATOM 2335 C CA . GLY A 1 301 ? -14.680 3.577 -8.166 1.00 43.34 301 GLY A CA 1
ATOM 2336 C C . GLY A 1 301 ? -13.413 2.727 -8.398 1.00 43.34 301 GLY A C 1
ATOM 2337 O O . GLY A 1 301 ? -12.343 3.080 -7.918 1.00 43.34 301 GLY A O 1
ATOM 2338 N N . ALA A 1 302 ? -13.500 1.629 -9.159 1.00 45.94 302 ALA A N 1
ATOM 2339 C CA . ALA A 1 302 ? -12.336 0.889 -9.666 1.00 45.94 302 ALA A CA 1
ATOM 2340 C C . ALA A 1 302 ? -11.729 1.512 -10.945 1.00 45.94 302 ALA A C 1
ATOM 2342 O O . ALA A 1 302 ? -10.517 1.451 -11.141 1.00 45.94 302 ALA A O 1
ATOM 2343 N N . ASP A 1 303 ? -12.554 2.154 -11.780 1.00 46.84 303 ASP A N 1
ATOM 2344 C CA . ASP A 1 303 ? -12.136 2.879 -12.990 1.00 46.84 303 ASP A CA 1
ATOM 2345 C C . ASP A 1 303 ? -11.537 4.260 -12.658 1.00 46.84 303 ASP A C 1
ATOM 2347 O O . ASP A 1 303 ? -10.891 4.870 -13.509 1.00 46.84 303 ASP A O 1
ATOM 2351 N N . ASP A 1 304 ? -11.738 4.777 -11.438 1.00 54.25 304 ASP A N 1
ATOM 2352 C CA . ASP A 1 304 ? -11.157 6.058 -11.012 1.00 54.25 304 ASP A CA 1
ATOM 2353 C C . ASP A 1 304 ? -9.696 5.932 -10.554 1.00 54.25 304 ASP A C 1
ATOM 2355 O O . ASP A 1 304 ? -8.915 6.868 -10.713 1.00 54.25 304 ASP A O 1
ATOM 2359 N N . ILE A 1 305 ? -9.299 4.750 -10.068 1.00 56.78 305 ILE A N 1
ATOM 2360 C CA . ILE A 1 305 ? -7.922 4.466 -9.633 1.00 56.78 305 ILE A CA 1
ATOM 2361 C C . ILE A 1 305 ? -6.972 4.404 -10.842 1.00 56.78 305 ILE A C 1
ATOM 2363 O O . ILE A 1 305 ? -5.805 4.777 -10.738 1.00 56.78 305 ILE A O 1
ATOM 2367 N N . ILE A 1 306 ? -7.460 3.961 -12.009 1.00 56.97 306 ILE A N 1
ATOM 2368 C CA . ILE A 1 306 ? -6.633 3.736 -13.203 1.00 56.97 306 ILE A CA 1
ATOM 2369 C C . ILE A 1 306 ? -7.315 4.348 -14.419 1.00 56.97 306 ILE A C 1
ATOM 2371 O O . ILE A 1 306 ? -8.196 3.753 -15.035 1.00 56.97 306 ILE A O 1
ATOM 2375 N N . ARG A 1 307 ? -6.871 5.542 -14.810 1.00 59.62 307 ARG A N 1
ATOM 2376 C CA . ARG A 1 307 ? -7.353 6.209 -16.024 1.00 59.62 307 ARG A CA 1
ATOM 2377 C C . ARG A 1 307 ? -6.212 6.447 -17.009 1.00 59.62 307 ARG A C 1
ATOM 2379 O O . ARG A 1 307 ? -5.841 7.599 -17.220 1.00 59.62 307 ARG A O 1
ATOM 2386 N N . PRO A 1 308 ? -5.678 5.404 -17.662 1.00 58.16 308 PRO A N 1
ATOM 2387 C CA . PRO A 1 308 ? -4.512 5.550 -18.532 1.00 58.16 308 PRO A CA 1
ATOM 2388 C C . PRO A 1 308 ? -4.796 6.474 -19.729 1.00 58.16 308 PRO A C 1
ATOM 2390 O O . PRO A 1 308 ? -3.922 7.202 -20.172 1.00 58.16 308 PRO A O 1
ATOM 2393 N N . LEU A 1 309 ? -6.046 6.509 -20.211 1.00 56.88 309 LEU A N 1
ATOM 2394 C CA . LEU A 1 309 ? -6.471 7.346 -21.344 1.00 56.88 309 LEU A CA 1
ATOM 2395 C C . LEU A 1 309 ? -6.920 8.764 -20.948 1.00 56.88 309 LEU A C 1
ATOM 2397 O O . LEU A 1 309 ? -7.043 9.627 -21.812 1.00 56.88 309 LEU A O 1
ATOM 2401 N N . ARG A 1 310 ? -7.209 9.010 -19.661 1.00 58.44 310 ARG A N 1
ATOM 2402 C CA . ARG A 1 310 ? -7.642 10.331 -19.151 1.00 58.44 310 ARG A CA 1
ATOM 2403 C C . ARG A 1 310 ? -6.498 11.071 -18.460 1.00 58.44 310 ARG A C 1
ATOM 2405 O O . ARG A 1 310 ? -6.487 12.296 -18.446 1.00 58.44 310 ARG A O 1
ATOM 2412 N N . ILE A 1 311 ? -5.563 10.316 -17.890 1.00 55.06 311 ILE A N 1
ATOM 2413 C CA . ILE A 1 311 ? -4.352 10.777 -17.223 1.00 55.06 311 ILE A CA 1
ATOM 2414 C C . ILE A 1 311 ? -3.196 10.524 -18.200 1.00 55.06 311 ILE A C 1
ATOM 2416 O O . ILE A 1 311 ? -2.423 9.581 -18.078 1.00 55.06 311 ILE A O 1
ATOM 2420 N N . GLU A 1 312 ? -3.119 11.442 -19.162 1.00 50.38 312 GLU A N 1
ATOM 2421 C CA . GLU A 1 312 ? -1.926 11.820 -19.922 1.00 50.38 312 GLU A CA 1
ATOM 2422 C C . GLU A 1 312 ? -1.386 10.830 -20.978 1.00 50.38 312 GLU A C 1
ATOM 2424 O O . GLU A 1 312 ? -0.523 9.991 -20.734 1.00 50.38 312 GLU A O 1
ATOM 2429 N N . ILE A 1 313 ? -1.746 11.112 -22.233 1.00 51.81 313 ILE A N 1
ATOM 2430 C CA . ILE A 1 313 ? -0.707 11.339 -23.250 1.00 51.81 313 ILE A CA 1
ATOM 2431 C C . ILE A 1 313 ? 0.025 12.623 -22.793 1.00 51.81 313 ILE A C 1
ATOM 2433 O O . ILE A 1 313 ? -0.633 13.584 -22.394 1.00 51.81 313 ILE A O 1
ATOM 2437 N N . PRO A 1 314 ? 1.359 12.628 -22.700 1.00 52.19 314 PRO A N 1
ATOM 2438 C CA . PRO A 1 314 ? 2.094 13.215 -21.581 1.00 52.19 314 PRO A CA 1
ATOM 2439 C C . PRO A 1 314 ? 1.965 14.742 -21.477 1.00 52.19 314 PRO A C 1
ATOM 2441 O O . PRO A 1 314 ? 2.623 15.496 -22.187 1.00 52.19 314 PRO A O 1
ATOM 2444 N N . THR A 1 315 ? 1.210 15.220 -20.488 1.00 48.34 315 THR A N 1
ATOM 2445 C CA . THR A 1 315 ? 1.388 16.561 -19.908 1.00 48.34 315 THR A CA 1
ATOM 2446 C C . THR A 1 315 ? 2.655 16.650 -19.054 1.00 48.34 315 THR A C 1
ATOM 2448 O O . THR A 1 315 ? 3.180 17.747 -18.877 1.00 48.34 315 THR A O 1
ATOM 2451 N N . SER A 1 316 ? 3.242 15.517 -18.650 1.00 45.12 316 SER A N 1
ATOM 2452 C CA . SER A 1 316 ? 4.606 15.444 -18.104 1.00 45.12 316 SER A CA 1
ATOM 2453 C C . SER A 1 316 ? 5.690 15.833 -19.126 1.00 45.12 316 SER A C 1
ATOM 2455 O O . SER A 1 316 ? 6.782 16.240 -18.738 1.00 45.12 316 SER A O 1
ATOM 2457 N N . LEU A 1 317 ? 5.383 15.811 -20.433 1.00 48.16 317 LEU A N 1
ATOM 2458 C CA . LEU A 1 317 ? 6.281 16.314 -21.480 1.00 48.16 317 LEU A CA 1
ATOM 2459 C C . LEU A 1 317 ? 6.368 17.847 -21.485 1.00 48.16 317 LEU A C 1
ATOM 2461 O O . LEU A 1 317 ? 7.340 18.377 -22.009 1.00 48.16 317 LEU A O 1
ATOM 2465 N N . ARG A 1 318 ? 5.431 18.585 -20.859 1.00 46.25 318 ARG A N 1
ATOM 2466 C CA . ARG A 1 318 ? 5.597 20.042 -20.712 1.00 46.25 318 ARG A CA 1
ATOM 2467 C C . ARG A 1 318 ? 6.829 20.376 -19.872 1.00 46.25 318 ARG A C 1
ATOM 2469 O O . ARG A 1 318 ? 7.571 21.262 -20.267 1.00 46.25 318 ARG A O 1
ATOM 2476 N N . GLN A 1 319 ? 7.087 19.671 -18.769 1.00 44.25 319 GLN A N 1
ATOM 2477 C CA . GLN A 1 319 ? 8.248 19.971 -17.917 1.00 44.25 319 GLN A CA 1
ATOM 2478 C C . GLN A 1 319 ? 9.585 19.578 -18.559 1.00 44.25 319 GLN A C 1
ATOM 2480 O O . GLN A 1 319 ? 10.549 20.324 -18.423 1.00 44.25 319 GLN A O 1
ATOM 2485 N N . VAL A 1 320 ? 9.630 18.482 -19.325 1.00 47.69 320 VAL A N 1
ATOM 2486 C CA . VAL A 1 320 ? 10.839 18.088 -20.074 1.00 47.69 320 VAL A CA 1
ATOM 2487 C C . VAL A 1 320 ? 11.093 19.026 -21.264 1.00 47.69 320 VAL A C 1
ATOM 2489 O O . VAL A 1 320 ? 12.236 19.391 -21.516 1.00 47.69 320 VAL A O 1
ATOM 2492 N N . ILE A 1 321 ? 10.045 19.495 -21.956 1.00 47.03 321 ILE A N 1
ATOM 2493 C CA . ILE A 1 321 ? 10.185 20.491 -23.036 1.00 47.03 321 ILE A CA 1
ATOM 2494 C C . ILE A 1 321 ? 10.647 21.848 -22.485 1.00 47.03 321 ILE A C 1
ATOM 2496 O O . ILE A 1 321 ? 11.477 22.495 -23.115 1.00 47.03 321 ILE A O 1
ATOM 2500 N N . PHE A 1 322 ? 10.172 22.282 -21.310 1.00 47.53 322 PHE A N 1
ATOM 2501 C CA . PHE A 1 322 ? 10.600 23.564 -20.730 1.00 47.53 322 PHE A CA 1
ATOM 2502 C C . PHE A 1 322 ? 12.090 23.602 -20.357 1.00 47.53 322 PHE A C 1
ATOM 2504 O O . PHE A 1 322 ? 12.687 24.669 -20.444 1.00 47.53 322 PHE A O 1
ATOM 2511 N N . TYR A 1 323 ? 12.701 22.465 -20.010 1.00 44.22 323 TYR A N 1
ATOM 2512 C CA . TYR A 1 323 ? 14.137 22.384 -19.703 1.00 44.22 323 TYR A CA 1
ATOM 2513 C C . TYR A 1 323 ? 15.049 22.270 -20.938 1.00 44.22 323 TYR A C 1
ATOM 2515 O O . TYR A 1 323 ? 16.261 22.359 -20.798 1.00 44.22 323 TYR A O 1
ATOM 2523 N N . ILE A 1 324 ? 14.485 22.067 -22.134 1.00 48.16 324 ILE A N 1
ATOM 2524 C CA . ILE A 1 324 ? 15.231 21.949 -23.404 1.00 48.16 324 ILE A CA 1
ATOM 2525 C C . ILE A 1 324 ? 15.172 23.256 -24.225 1.00 48.16 324 ILE A C 1
ATOM 2527 O O . ILE A 1 324 ? 15.905 23.412 -25.198 1.00 48.16 324 ILE A O 1
ATOM 2531 N N . VAL A 1 325 ? 14.312 24.210 -23.846 1.00 38.94 325 VAL A N 1
ATOM 2532 C CA . VAL A 1 325 ? 14.090 25.480 -24.573 1.00 38.94 325 VAL A CA 1
ATOM 2533 C C . VAL A 1 325 ? 14.708 26.698 -23.849 1.00 38.94 325 VAL A C 1
ATOM 2535 O O . VAL A 1 325 ? 14.471 27.837 -24.245 1.00 38.94 325 VAL A O 1
ATOM 2538 N N . ILE A 1 326 ? 15.534 26.484 -22.820 1.00 36.38 326 ILE A N 1
ATOM 2539 C CA . ILE A 1 326 ? 16.377 27.515 -22.178 1.00 36.38 326 ILE A CA 1
ATOM 2540 C C . ILE A 1 326 ? 17.829 27.061 -22.275 1.00 36.38 326 ILE A C 1
ATOM 2542 O O . ILE A 1 326 ? 18.676 27.914 -22.618 1.00 36.38 326 ILE A O 1
#

Sequence (326 aa):
MFDDYEADDEYGDYNYEHKHHIWGGGGGEDDASALADEYENFSDLADPQQLWMHCILPSFETAGYQLCETLAMCALYRLIISRSFVSSSGLYRNYANLLVGLGVLWRYFAGLLVYVAVYSLCLVTLAAGLRKFRYAFGTLLAVSIVTITTLEYTLPEFIQIRSVFMLMSIKILSVAADMRSNPPLSFDLLGYIYNPGTVLFGPFVSYKAHLDAMEKPVRLQLRQIGTHAVLTLAYLSATCVVMIFPTGGVRVGFVFRDALSVRVSHYMISSMSVVTFLVCGFASYASAEGSSPSGARSASGADDIIRPLRIEIPTSLRQVIFYIVI

Organism: Diaphorina citri (NCBI:txid121845)

Secondary structure (DSSP, 8-state):
---------------GGGGG-TT-----HHHHHHHHHHHHHHHHTTSHHHHIIIIIHHHHHHHHHHHHHHHHHHHHHHHHHHHT-S---HHHHHHHHHHHHHHHHHHHHGGGHHHHHHHHHHHHHHHHHHTT-TTHHHHHHHHHHHHHHHHHHH-TTHHHHHHHHHHHHHHHHHHHHHTTT-PPPHHHHHHHHT-TTTSSSSPP--HHHHHHHHHSPP---HHHHHHHHHHHHHHHHHHHHGGGS---S-HHHHHHHHHHHHHHHHHHHHHHHHHHHHHTTTHHHHHHTT--SSSS----TTTTT--TTTS-SSTTHHHHHHTT--

pLDDT: mean 73.18, std 21.59, range [25.09, 96.44]